Protein AF-A0A376ABM9-F1 (afdb_monomer_lite)

Organism: NCBI:txid1336235

Radius of gyration: 33.91 Å; chains: 1; bounding box: 90×86×76 Å

pLDDT: mean 82.5, std 19.83, range [27.36, 97.44]

Secondary structure (DSSP, 8-state):
---EEEETTEEEEEETTEEEEEEHHHHHTTTTTT-S-HHHHHHHHHHHHHHHHHHHHHHHHHHHHHHT----HHHHHHHHHHHHHHHHHHHHHHTT---HHHH-STT--HHHHHHHHHHHHHHHHHHHHHHHHHHHHHHHHH-TT--TTSPPPTT-TTHHHHHHHHHHHHHHHHHHHHHHHHHHHHHHHTT--HHHHHHHHHHHH---HHHHHHHHSPPTT-SS-S---HHHHHHHHHHHHHHHHHHHHHHHHHHHHHGGGS--------------------------------

Sequence (294 aa):
MIIAVVEDRTLSILAGTFAATIAAKDIEYYFHALTHFPERRTLSELEGLAERLNGFAACMVELWEQAKLPLPDAELEAFARRYVEVTRKYWAAEGRCMNWFITGPARFPVARNEKRMRVSDARCADISTHIETAKKAVKRKAFPHGADDEPIRASDPAAMQRIASRIEDLALSINRMKRANIIIRRMEKDQASEAGILARVVAETGMDEERASRGVTLGPWQHRRGFSTTNTRAELRRMQSRLASLTAMKTGGVNCWRLQSSNCIWICGERFSRRRTLAINSLVSMTAIDARLT

Foldseek 3Di:
DFQWDQDPQKIWGHQPPDTDIDHLVVLLLLCQQPDPCSSVVSSVLSVVLRCLLRVLVVLLVVLLVLLVHDRDSVLSRVLNVVLVVLSVQLSVLSSVAGDCVNVPVPPPPVVVNVVSVVSNVVSVVVNVVSSVVSSVVSNCVSCVQDDLPDDGDLPDPCSLVSLVVLLVVLVLVLVLQVVLVVLLVVVVVVVDDLVVSLVVSCVPSVDDSVVSNQQSPDDPPHPHGGDDSVVSVVVSVVSVVVSVVSVVCVVVVVVVVVCVVDDDDDDDDDDDDDDDDDDDDDDDDDDDDDDDDD

Structure (mmCIF, N/CA/C/O backbone):
data_AF-A0A376ABM9-F1
#
_entry.id   AF-A0A376ABM9-F1
#
loop_
_atom_site.group_PDB
_atom_site.id
_atom_site.type_symbol
_atom_site.label_atom_id
_atom_site.label_alt_id
_atom_site.label_comp_id
_atom_site.label_asym_id
_atom_site.label_entity_id
_atom_site.label_seq_id
_atom_site.pdbx_PDB_ins_code
_atom_site.Cartn_x
_atom_site.Cartn_y
_atom_site.Cartn_z
_atom_site.occupancy
_atom_site.B_iso_or_equiv
_atom_site.auth_seq_id
_atom_site.auth_comp_id
_atom_site.auth_asym_id
_atom_site.auth_atom_id
_atom_site.pdbx_PDB_model_num
ATOM 1 N N . MET A 1 1 ? 0.860 -16.126 -3.593 1.00 84.06 1 MET A N 1
ATOM 2 C CA . MET A 1 1 ? 0.759 -16.336 -5.054 1.00 84.06 1 MET A CA 1
ATOM 3 C C . MET A 1 1 ? 2.023 -15.801 -5.703 1.00 84.06 1 MET A C 1
ATOM 5 O O . MET A 1 1 ? 2.402 -14.681 -5.384 1.00 84.06 1 MET A O 1
ATOM 9 N N . ILE A 1 2 ? 2.681 -16.596 -6.546 1.00 89.94 2 ILE A N 1
ATOM 10 C CA . ILE A 1 2 ? 3.882 -16.187 -7.289 1.00 89.94 2 ILE A CA 1
ATOM 11 C C . ILE A 1 2 ? 3.471 -16.024 -8.751 1.00 89.94 2 ILE A C 1
ATOM 13 O O . ILE A 1 2 ? 2.883 -16.939 -9.318 1.00 89.94 2 ILE A O 1
ATOM 17 N N . ILE A 1 3 ? 3.744 -14.854 -9.324 1.00 90.94 3 ILE A N 1
ATOM 18 C CA . ILE A 1 3 ? 3.408 -14.505 -10.715 1.00 90.94 3 ILE A CA 1
ATOM 19 C C . ILE A 1 3 ? 4.629 -14.157 -11.561 1.00 90.94 3 ILE A C 1
ATOM 21 O O . ILE A 1 3 ? 4.531 -14.066 -12.781 1.00 90.94 3 ILE A O 1
ATOM 25 N N . ALA A 1 4 ? 5.770 -13.917 -10.922 1.00 93.12 4 ALA A N 1
ATOM 26 C CA . ALA A 1 4 ? 6.998 -13.522 -11.582 1.00 93.12 4 ALA A CA 1
ATOM 27 C C . ALA A 1 4 ? 8.174 -14.291 -10.979 1.00 93.12 4 ALA A C 1
ATOM 29 O O . ALA A 1 4 ? 8.342 -14.305 -9.757 1.00 93.12 4 ALA A O 1
ATOM 30 N N . VAL A 1 5 ? 8.977 -14.915 -11.836 1.00 94.19 5 VAL A N 1
ATOM 31 C CA . VAL A 1 5 ? 10.153 -15.700 -11.446 1.00 94.19 5 VAL A CA 1
ATOM 32 C C . VAL A 1 5 ? 11.329 -15.294 -12.325 1.00 94.19 5 VAL A C 1
ATOM 34 O O . VAL A 1 5 ? 11.170 -15.088 -13.529 1.00 94.19 5 VAL A O 1
ATOM 37 N N . VAL A 1 6 ? 12.500 -15.141 -11.708 1.00 93.25 6 VAL A N 1
ATOM 38 C CA . VAL A 1 6 ? 13.758 -14.878 -12.410 1.00 93.25 6 VAL A CA 1
ATOM 39 C C . VAL A 1 6 ? 14.551 -16.178 -12.468 1.00 93.25 6 VAL A C 1
ATOM 41 O O . VAL A 1 6 ? 14.975 -16.686 -11.435 1.00 93.25 6 VAL A O 1
ATOM 44 N N . GLU A 1 7 ? 14.760 -16.696 -13.674 1.00 91.38 7 GLU A N 1
ATOM 45 C CA . GLU A 1 7 ? 15.539 -17.905 -13.961 1.00 91.38 7 GLU A CA 1
ATOM 46 C C . GLU A 1 7 ? 16.509 -17.610 -15.105 1.00 91.38 7 GLU A C 1
ATOM 48 O O . GLU A 1 7 ? 16.160 -16.914 -16.059 1.00 91.38 7 GLU A O 1
ATOM 53 N N . ASP A 1 8 ? 17.751 -18.085 -15.005 1.00 86.88 8 ASP A N 1
ATOM 54 C CA . ASP A 1 8 ? 18.762 -17.975 -16.068 1.00 86.88 8 ASP A CA 1
ATOM 55 C C . ASP A 1 8 ? 18.911 -16.567 -16.679 1.00 86.88 8 ASP A C 1
ATOM 57 O O . ASP A 1 8 ? 19.074 -16.391 -17.887 1.00 86.88 8 ASP A O 1
ATOM 61 N N . ARG A 1 9 ? 18.882 -15.528 -15.828 1.00 89.06 9 ARG A N 1
ATOM 62 C CA . ARG A 1 9 ? 18.952 -14.103 -16.228 1.00 89.06 9 ARG A CA 1
ATOM 63 C C . ARG A 1 9 ? 17.773 -13.645 -17.100 1.00 89.06 9 ARG A C 1
ATOM 65 O O . ARG A 1 9 ? 17.877 -12.659 -17.833 1.00 89.06 9 ARG A O 1
ATOM 72 N N . THR A 1 10 ? 16.650 -14.342 -17.014 1.00 93.06 10 THR A N 1
ATOM 73 C CA . THR A 1 10 ? 15.395 -14.004 -17.677 1.00 93.06 10 THR A CA 1
ATOM 74 C C . THR A 1 10 ? 14.284 -13.904 -16.645 1.00 93.06 10 THR A C 1
ATOM 76 O O . THR A 1 10 ? 14.194 -14.702 -15.718 1.00 93.06 10 THR A O 1
ATOM 79 N N . LEU A 1 11 ? 13.454 -12.876 -16.773 1.00 94.38 11 LEU A N 1
ATOM 80 C CA . LEU A 1 11 ? 12.261 -12.701 -15.961 1.00 94.38 11 LEU A CA 1
ATOM 81 C C . LEU A 1 11 ? 11.067 -13.247 -16.736 1.00 94.38 11 LEU A C 1
ATOM 83 O O . LEU A 1 11 ? 10.730 -12.707 -17.791 1.00 94.38 11 LEU A O 1
ATOM 87 N N . SER A 1 12 ? 10.417 -14.262 -16.181 1.00 94.00 12 SER A N 1
ATOM 88 C CA . SER A 1 12 ? 9.176 -14.836 -16.693 1.00 94.00 12 SER A CA 1
ATOM 89 C C . SER A 1 12 ? 8.010 -14.363 -15.833 1.00 94.00 12 SER A C 1
ATOM 91 O O . SER A 1 12 ? 7.991 -14.576 -14.621 1.00 94.00 12 SER A O 1
ATOM 93 N N . ILE A 1 13 ? 7.045 -13.690 -16.459 1.00 94.31 13 ILE A N 1
ATOM 94 C CA . ILE A 1 13 ? 5.839 -13.157 -15.819 1.00 94.31 13 ILE A CA 1
ATOM 95 C C . ILE A 1 13 ? 4.637 -13.900 -16.389 1.00 94.31 13 ILE A C 1
ATOM 97 O O . ILE A 1 13 ? 4.455 -13.914 -17.607 1.00 94.31 13 ILE A O 1
ATOM 101 N N . LEU A 1 14 ? 3.805 -14.462 -15.515 1.00 92.88 14 LEU A N 1
ATOM 102 C CA . LEU A 1 14 ? 2.548 -15.118 -15.861 1.00 92.88 14 LEU A CA 1
ATOM 103 C C . LEU A 1 14 ? 1.439 -14.609 -14.933 1.00 92.88 14 LEU A C 1
ATOM 105 O O . LEU A 1 14 ? 1.429 -14.884 -13.734 1.00 92.88 14 LEU A O 1
ATOM 109 N N . ALA A 1 15 ? 0.508 -13.838 -15.495 1.00 89.62 15 ALA A N 1
ATOM 110 C CA . ALA A 1 15 ? -0.637 -13.272 -14.788 1.00 89.62 15 ALA A CA 1
ATOM 111 C C . ALA A 1 15 ? -1.896 -13.395 -15.659 1.00 89.62 15 ALA A C 1
ATOM 113 O O . ALA A 1 15 ? -2.108 -12.593 -16.570 1.00 89.62 15 ALA A O 1
ATOM 114 N N . GLY A 1 16 ? -2.727 -14.406 -15.389 1.00 85.56 16 GLY A N 1
ATOM 115 C CA . GLY A 1 16 ? -3.924 -14.678 -16.188 1.00 85.56 16 GLY A CA 1
ATOM 116 C C . GLY A 1 16 ? -3.563 -15.011 -17.637 1.00 85.56 16 GLY A C 1
ATOM 117 O O . GLY A 1 16 ? -2.855 -15.984 -17.889 1.00 85.56 16 GLY A O 1
ATOM 118 N N . THR A 1 17 ? -4.023 -14.191 -18.588 1.00 88.81 17 THR A N 1
ATOM 119 C CA . THR A 1 17 ? -3.703 -14.362 -20.018 1.00 88.81 17 THR A CA 1
ATOM 120 C C . THR A 1 17 ? -2.447 -13.608 -20.457 1.00 88.81 17 THR A C 1
ATOM 122 O O . THR A 1 17 ? -1.956 -13.802 -21.571 1.00 88.81 17 THR A O 1
ATOM 125 N N . PHE A 1 18 ? -1.888 -12.765 -19.586 1.00 91.25 18 PHE A N 1
ATOM 126 C CA . PHE A 1 18 ? -0.664 -12.033 -19.869 1.00 91.25 18 PHE A CA 1
ATOM 127 C C . PHE A 1 18 ? 0.563 -12.861 -19.501 1.00 91.25 18 PHE A C 1
ATOM 129 O O . PHE A 1 18 ? 0.813 -13.156 -18.330 1.00 91.25 18 PHE A O 1
ATOM 136 N N . ALA A 1 19 ? 1.353 -13.173 -20.524 1.00 91.69 19 ALA A N 1
ATOM 137 C CA . ALA A 1 19 ? 2.683 -13.736 -20.393 1.00 91.69 19 ALA A CA 1
ATOM 138 C C . ALA A 1 19 ? 3.706 -12.755 -20.972 1.00 91.69 19 ALA A C 1
ATOM 140 O O . ALA A 1 19 ? 3.524 -12.227 -22.072 1.00 91.69 19 ALA A O 1
ATOM 141 N N . ALA A 1 20 ? 4.782 -12.504 -20.234 1.00 92.25 20 ALA A N 1
ATOM 142 C CA . ALA A 1 20 ? 5.890 -11.692 -20.712 1.00 92.25 20 ALA A CA 1
ATOM 143 C C . ALA A 1 20 ? 7.216 -12.278 -20.242 1.00 92.25 20 ALA A C 1
ATOM 145 O O . ALA A 1 20 ? 7.376 -12.612 -19.070 1.00 92.25 20 ALA A O 1
ATOM 146 N N . THR A 1 21 ? 8.175 -12.328 -21.159 1.00 94.62 21 THR A N 1
ATOM 147 C CA . THR A 1 21 ? 9.556 -12.699 -20.864 1.00 94.62 21 THR A CA 1
ATOM 148 C C . THR A 1 21 ? 10.445 -11.496 -21.136 1.00 94.62 21 THR A C 1
ATOM 150 O O . THR A 1 21 ? 10.308 -10.837 -22.169 1.00 94.62 21 THR A O 1
ATOM 153 N N . ILE A 1 22 ? 11.322 -11.166 -20.192 1.00 94.31 22 ILE A N 1
ATOM 154 C CA . ILE A 1 22 ? 12.292 -10.075 -20.324 1.00 94.31 22 ILE A CA 1
ATOM 155 C C . ILE A 1 22 ? 13.673 -10.655 -20.048 1.00 94.31 22 ILE A C 1
ATOM 157 O O . ILE A 1 22 ? 13.948 -11.076 -18.924 1.00 94.31 22 ILE A O 1
ATOM 161 N N . ALA A 1 23 ? 14.543 -10.684 -21.057 1.00 94.88 23 ALA A N 1
ATOM 162 C CA . ALA A 1 23 ? 15.919 -11.114 -20.862 1.00 94.88 23 ALA A CA 1
ATOM 163 C C . ALA A 1 23 ? 16.766 -9.958 -20.316 1.00 94.88 23 ALA A C 1
ATOM 165 O O . ALA A 1 23 ? 16.606 -8.809 -20.730 1.00 94.88 23 ALA A O 1
ATOM 166 N N . ALA A 1 24 ? 17.722 -10.253 -19.430 1.00 93.25 24 ALA A N 1
ATOM 167 C CA . ALA A 1 24 ? 18.649 -9.243 -18.910 1.00 93.25 24 ALA A CA 1
ATOM 168 C C . ALA A 1 24 ? 19.415 -8.522 -20.035 1.00 93.25 24 ALA A C 1
ATOM 170 O O . ALA A 1 24 ? 19.607 -7.308 -19.972 1.00 93.25 24 ALA A O 1
ATOM 171 N N . LYS A 1 25 ? 19.764 -9.244 -21.110 1.00 92.69 25 LYS A N 1
ATOM 172 C CA . LYS A 1 25 ? 20.442 -8.684 -22.292 1.00 92.69 25 LYS A CA 1
ATOM 173 C C . LYS A 1 25 ? 19.648 -7.559 -22.966 1.00 92.69 25 LYS A C 1
ATOM 175 O O . LYS A 1 25 ? 20.250 -6.625 -23.486 1.00 92.69 25 LYS A O 1
ATOM 180 N N . ASP A 1 26 ? 18.316 -7.610 -22.917 1.00 92.44 26 ASP A N 1
ATOM 181 C CA . ASP A 1 26 ? 17.456 -6.612 -23.562 1.00 92.44 26 ASP A CA 1
ATOM 182 C C . ASP A 1 26 ? 17.465 -5.268 -22.824 1.00 92.44 26 ASP A C 1
ATOM 184 O O . ASP A 1 26 ? 17.131 -4.240 -23.407 1.00 92.44 26 ASP A O 1
ATOM 188 N N . ILE A 1 27 ? 17.823 -5.265 -21.537 1.00 94.75 27 ILE A N 1
ATOM 189 C CA . ILE A 1 27 ? 17.818 -4.070 -20.682 1.00 94.75 27 ILE A CA 1
ATOM 190 C C . ILE A 1 27 ? 19.224 -3.609 -20.285 1.00 94.75 27 ILE A C 1
ATOM 192 O O . ILE A 1 27 ? 19.391 -2.482 -19.823 1.00 94.75 27 ILE A O 1
ATOM 196 N N . GLU A 1 28 ? 20.242 -4.444 -20.489 1.00 94.62 28 GLU A N 1
ATOM 197 C CA . GLU A 1 28 ? 21.635 -4.174 -20.115 1.00 94.62 28 GLU A CA 1
ATOM 198 C C . GLU A 1 28 ? 22.165 -2.866 -20.683 1.00 94.62 28 GLU A C 1
ATOM 200 O O . GLU A 1 28 ? 22.818 -2.092 -19.974 1.00 94.62 28 GLU A O 1
ATOM 205 N N . TYR A 1 29 ? 21.790 -2.568 -21.925 1.00 94.00 29 TYR A N 1
ATOM 206 C CA . TYR A 1 29 ? 22.281 -1.392 -22.617 1.00 94.00 29 TYR A CA 1
ATOM 207 C C . TYR A 1 29 ? 21.899 -0.071 -21.935 1.00 94.00 29 TYR A C 1
ATOM 209 O O . TYR A 1 29 ? 22.610 0.925 -22.087 1.00 94.00 29 TYR A O 1
ATOM 217 N N . TYR A 1 30 ? 20.814 -0.052 -21.152 1.00 94.94 30 TYR A N 1
ATOM 218 C CA . TYR A 1 30 ? 20.419 1.126 -20.387 1.00 94.94 30 TYR A CA 1
ATOM 219 C C . TYR A 1 30 ? 21.414 1.448 -19.263 1.00 94.94 30 TYR A C 1
ATOM 221 O O . TYR A 1 30 ? 21.517 2.597 -18.854 1.00 94.94 30 TYR A O 1
ATOM 229 N N . PHE A 1 31 ? 22.189 0.483 -18.769 1.00 95.38 31 PHE A N 1
ATOM 230 C CA . PHE A 1 31 ? 23.020 0.682 -17.578 1.00 95.38 31 PHE A CA 1
ATOM 231 C C . PHE A 1 31 ? 24.506 0.913 -17.873 1.00 95.38 31 PHE A C 1
ATOM 233 O O . PHE A 1 31 ? 25.246 1.291 -16.962 1.00 95.38 31 PHE A O 1
ATOM 240 N N . HIS A 1 32 ? 24.953 0.768 -19.127 1.00 93.75 32 HIS A N 1
ATOM 241 C CA . HIS A 1 32 ? 26.366 0.931 -19.505 1.00 93.75 32 HIS A CA 1
ATOM 242 C C . HIS A 1 32 ? 26.958 2.297 -19.137 1.00 93.75 32 HIS A C 1
ATOM 244 O O . HIS A 1 32 ? 28.133 2.386 -18.799 1.00 93.75 32 HIS A O 1
ATOM 250 N N . ALA A 1 33 ? 26.161 3.367 -19.190 1.00 92.38 33 ALA A N 1
ATOM 251 C CA . ALA A 1 33 ? 26.629 4.716 -18.870 1.00 92.38 33 ALA A CA 1
ATOM 252 C C . ALA A 1 33 ? 26.544 5.064 -17.370 1.00 92.38 33 ALA A C 1
ATOM 254 O O . ALA A 1 33 ? 26.936 6.164 -16.974 1.00 92.38 33 ALA A O 1
ATOM 255 N N . LEU A 1 34 ? 26.015 4.160 -16.539 1.00 92.19 34 LEU A N 1
ATOM 256 C CA . LEU A 1 34 ? 25.701 4.407 -15.128 1.00 92.19 34 LEU A CA 1
ATOM 257 C C . LEU A 1 34 ? 26.575 3.611 -14.163 1.00 92.19 34 LEU A C 1
ATOM 259 O O . LEU A 1 34 ? 26.928 4.124 -13.098 1.00 92.19 34 LEU A O 1
ATOM 263 N N . THR A 1 35 ? 26.933 2.381 -14.535 1.00 93.75 35 THR A N 1
ATOM 264 C CA . THR A 1 35 ? 27.698 1.448 -13.702 1.00 93.75 35 THR A CA 1
ATOM 265 C C . THR A 1 35 ? 28.747 0.696 -14.518 1.00 93.75 35 THR A C 1
ATOM 267 O O . THR A 1 35 ? 28.564 0.448 -15.707 1.00 93.75 35 THR A O 1
ATOM 270 N N . HIS A 1 36 ? 29.828 0.275 -13.859 1.00 92.69 36 HIS A N 1
ATOM 271 C CA . HIS A 1 36 ? 30.819 -0.636 -14.441 1.00 92.69 36 HIS A CA 1
ATOM 272 C C . HIS A 1 36 ? 30.300 -2.071 -14.592 1.00 92.69 36 HIS A C 1
ATOM 274 O O . HIS A 1 36 ? 30.859 -2.841 -15.366 1.00 92.69 36 HIS A O 1
ATOM 280 N N . PHE A 1 37 ? 29.243 -2.437 -13.859 1.00 94.44 37 PHE A N 1
ATOM 281 C CA . PHE A 1 37 ? 28.683 -3.791 -13.843 1.00 94.44 37 PHE A CA 1
ATOM 282 C C . PHE A 1 37 ? 27.215 -3.776 -14.293 1.00 94.44 37 PHE A C 1
ATOM 284 O O . PHE A 1 37 ? 26.316 -3.970 -13.465 1.00 94.44 37 PHE A O 1
ATOM 291 N N . PRO A 1 38 ? 26.950 -3.523 -15.587 1.00 93.25 38 PRO A N 1
ATOM 292 C CA . PRO A 1 38 ? 25.592 -3.439 -16.119 1.00 93.25 38 PRO A CA 1
ATOM 293 C C . PRO A 1 38 ? 24.847 -4.772 -15.953 1.00 93.25 38 PRO A C 1
ATOM 295 O O . PRO A 1 38 ? 23.706 -4.774 -15.500 1.00 93.25 38 PRO A O 1
ATOM 298 N N . GLU A 1 39 ? 25.520 -5.909 -16.156 1.00 92.94 39 GLU A N 1
ATOM 299 C CA . GLU A 1 39 ? 24.956 -7.244 -15.914 1.00 92.94 39 GLU A CA 1
ATOM 300 C C . GLU A 1 39 ? 24.417 -7.413 -14.484 1.00 92.94 39 GLU A C 1
ATOM 302 O O . GLU A 1 39 ? 23.292 -7.855 -14.285 1.00 92.94 39 GLU A O 1
ATOM 307 N N . ARG A 1 40 ? 25.177 -7.013 -13.457 1.00 93.38 40 ARG A N 1
ATOM 308 C CA . ARG A 1 40 ? 24.723 -7.155 -12.061 1.00 93.38 40 ARG A CA 1
ATOM 309 C C . ARG A 1 40 ? 23.559 -6.221 -11.745 1.00 93.38 40 ARG A C 1
ATOM 311 O O . ARG A 1 40 ? 22.630 -6.605 -11.041 1.00 93.38 40 ARG A O 1
ATOM 318 N N . ARG A 1 41 ? 23.603 -4.998 -12.280 1.00 93.75 41 ARG A N 1
ATOM 319 C CA . ARG A 1 41 ? 22.534 -4.010 -12.111 1.00 93.75 41 ARG A CA 1
ATOM 320 C C . ARG A 1 41 ? 21.232 -4.489 -12.749 1.00 93.75 41 ARG A C 1
ATOM 322 O O . ARG A 1 41 ? 20.198 -4.392 -12.103 1.00 93.75 41 ARG A O 1
ATOM 329 N N . THR A 1 42 ? 21.281 -5.043 -13.961 1.00 94.88 42 THR A N 1
ATOM 330 C CA . THR A 1 42 ? 20.081 -5.581 -14.626 1.00 94.88 42 THR A CA 1
ATOM 331 C C . THR A 1 42 ? 19.423 -6.697 -13.835 1.00 94.88 42 THR A C 1
ATOM 333 O O . THR A 1 42 ? 18.207 -6.672 -13.682 1.00 94.88 42 THR A O 1
ATOM 336 N N . LEU A 1 43 ? 20.202 -7.638 -13.295 1.00 94.12 43 LEU A N 1
ATOM 337 C CA . LEU A 1 43 ? 19.660 -8.725 -12.477 1.00 94.12 43 LEU A CA 1
ATOM 338 C C . LEU A 1 43 ? 18.931 -8.188 -11.247 1.00 94.12 43 LEU A C 1
ATOM 340 O O . LEU A 1 43 ? 17.781 -8.551 -11.027 1.00 94.12 43 LEU A O 1
ATOM 344 N N . SER A 1 44 ? 19.537 -7.235 -10.535 1.00 94.12 44 SER A N 1
ATOM 345 C CA . SER A 1 44 ? 18.894 -6.579 -9.391 1.00 94.12 44 SER A CA 1
ATOM 346 C C . SER A 1 44 ? 17.595 -5.854 -9.777 1.00 94.12 44 SER A C 1
ATOM 348 O O . SER A 1 44 ? 16.621 -5.881 -9.027 1.00 94.12 44 SER A O 1
ATOM 350 N N . GLU A 1 45 ? 17.535 -5.238 -10.960 1.00 94.25 45 GLU A N 1
ATOM 351 C CA . GLU A 1 45 ? 16.311 -4.593 -11.453 1.00 94.25 45 GLU A CA 1
ATOM 352 C C . GLU A 1 45 ? 15.215 -5.603 -11.834 1.00 94.25 45 GLU A C 1
ATOM 354 O O . GLU A 1 45 ? 14.033 -5.346 -11.580 1.00 94.25 45 GLU A O 1
ATOM 359 N N . LEU A 1 46 ? 15.583 -6.755 -12.412 1.00 95.62 46 LEU A N 1
ATOM 360 C CA . LEU A 1 46 ? 14.648 -7.845 -12.715 1.00 95.62 46 LEU A CA 1
ATOM 361 C C . LEU A 1 46 ? 14.114 -8.504 -11.438 1.00 95.62 46 LEU A C 1
ATOM 363 O O . LEU A 1 46 ? 12.907 -8.721 -11.333 1.00 95.62 46 LEU A O 1
ATOM 367 N N . GLU A 1 47 ? 14.984 -8.765 -10.462 1.00 95.12 47 GLU A N 1
ATOM 368 C CA . GLU A 1 47 ? 14.613 -9.269 -9.135 1.00 95.12 47 GLU A CA 1
ATOM 369 C C . GLU A 1 47 ? 13.666 -8.293 -8.437 1.00 95.12 47 GLU A C 1
ATOM 371 O O . GLU A 1 47 ? 12.566 -8.674 -8.040 1.00 95.12 47 GLU A O 1
ATOM 376 N N . GLY A 1 48 ? 14.010 -7.002 -8.403 1.00 94.50 48 GLY A N 1
ATOM 377 C CA . GLY A 1 48 ? 13.144 -5.979 -7.824 1.00 94.50 48 GLY A CA 1
ATOM 378 C C . GLY A 1 48 ? 11.791 -5.865 -8.538 1.00 94.50 48 GLY A C 1
ATOM 379 O O . GLY A 1 48 ? 10.767 -5.624 -7.898 1.00 94.50 48 GLY A O 1
ATOM 380 N N . LEU A 1 49 ? 11.743 -6.040 -9.864 1.00 95.25 49 LEU A N 1
ATOM 381 C CA . LEU A 1 49 ? 10.483 -6.092 -10.614 1.00 95.25 49 LEU A CA 1
ATOM 382 C C . LEU A 1 49 ? 9.646 -7.318 -10.211 1.00 95.25 49 LEU A C 1
ATOM 384 O O . LEU A 1 49 ? 8.448 -7.165 -9.958 1.00 95.25 49 LEU A O 1
ATOM 388 N N . ALA A 1 50 ? 10.265 -8.495 -10.098 1.00 95.75 50 ALA A N 1
ATOM 389 C CA . ALA A 1 50 ? 9.602 -9.720 -9.658 1.00 95.75 50 ALA A CA 1
ATOM 390 C C . ALA A 1 50 ? 9.054 -9.595 -8.230 1.00 95.75 50 ALA A C 1
ATOM 392 O O . ALA A 1 50 ? 7.886 -9.898 -7.990 1.00 95.75 50 ALA A O 1
ATOM 393 N N . GLU A 1 51 ? 9.853 -9.075 -7.296 1.00 95.56 51 GLU A N 1
ATOM 394 C CA . GLU A 1 51 ? 9.448 -8.831 -5.909 1.00 95.56 51 GLU A CA 1
ATOM 395 C C . GLU A 1 51 ? 8.230 -7.910 -5.823 1.00 95.56 51 GLU A C 1
ATOM 397 O O . GLU A 1 51 ? 7.279 -8.196 -5.097 1.00 95.56 51 GLU A O 1
ATOM 402 N N . ARG A 1 52 ? 8.214 -6.815 -6.593 1.00 95.12 52 ARG A N 1
ATOM 403 C CA . ARG A 1 52 ? 7.100 -5.853 -6.581 1.00 95.12 52 ARG A CA 1
ATOM 404 C C . ARG A 1 52 ? 5.819 -6.444 -7.173 1.00 95.12 52 ARG A C 1
ATOM 406 O O . ARG A 1 52 ? 4.738 -6.190 -6.638 1.00 95.12 52 ARG A O 1
ATOM 413 N N . LEU A 1 53 ? 5.929 -7.255 -8.227 1.00 95.12 53 LEU A N 1
ATOM 414 C CA . LEU A 1 53 ? 4.803 -7.994 -8.809 1.00 95.12 53 LEU A CA 1
ATOM 415 C C . LEU A 1 53 ? 4.251 -9.037 -7.824 1.00 95.12 53 LEU A C 1
ATOM 417 O O . LEU A 1 53 ? 3.056 -9.033 -7.526 1.00 95.12 53 LEU A O 1
ATOM 421 N N . ASN A 1 54 ? 5.121 -9.873 -7.255 1.00 95.38 54 ASN A N 1
ATOM 422 C CA . ASN A 1 54 ? 4.741 -10.907 -6.292 1.00 95.38 54 ASN A CA 1
ATOM 423 C C . ASN A 1 54 ? 4.170 -10.305 -4.998 1.00 95.38 54 ASN A C 1
ATOM 425 O O . ASN A 1 54 ? 3.162 -10.787 -4.485 1.00 95.38 54 ASN A O 1
ATOM 429 N N . GLY A 1 55 ? 4.748 -9.209 -4.500 1.00 94.56 55 GLY A N 1
ATOM 430 C CA . GLY A 1 55 ? 4.250 -8.496 -3.324 1.00 94.56 55 GLY A CA 1
ATOM 431 C C . GLY A 1 55 ? 2.869 -7.873 -3.544 1.00 94.56 55 GLY A C 1
ATOM 432 O O . GLY A 1 55 ? 2.047 -7.839 -2.628 1.00 94.56 55 GLY A O 1
ATOM 433 N N . PHE A 1 56 ? 2.570 -7.409 -4.761 1.00 94.31 56 PHE A N 1
ATOM 434 C CA . PHE A 1 56 ? 1.220 -6.967 -5.106 1.00 94.31 56 PHE A CA 1
ATOM 435 C C . PHE A 1 56 ? 0.233 -8.138 -5.193 1.00 94.31 56 PHE A C 1
ATOM 437 O O . PHE A 1 56 ? -0.856 -8.041 -4.628 1.00 94.31 56 PHE A O 1
ATOM 444 N N . ALA A 1 57 ? 0.622 -9.249 -5.826 1.00 93.00 57 ALA A N 1
ATOM 445 C CA . ALA A 1 57 ? -0.203 -10.455 -5.904 1.00 93.00 57 ALA A CA 1
ATOM 446 C C . ALA A 1 57 ? -0.537 -11.010 -4.508 1.00 93.00 57 ALA A C 1
ATOM 448 O O . ALA A 1 57 ? -1.688 -11.342 -4.236 1.00 93.00 57 ALA A O 1
ATOM 449 N N . ALA A 1 58 ? 0.439 -11.050 -3.595 1.00 93.44 58 ALA A N 1
ATOM 450 C CA . ALA A 1 58 ? 0.225 -11.447 -2.204 1.00 93.44 58 ALA A CA 1
ATOM 451 C C . ALA A 1 58 ? -0.770 -10.519 -1.487 1.00 93.44 58 ALA A C 1
ATOM 453 O O . ALA A 1 58 ? -1.745 -10.991 -0.911 1.00 93.44 58 ALA A O 1
ATOM 454 N N . CYS A 1 59 ? -0.590 -9.199 -1.614 1.00 91.69 59 CYS A N 1
ATOM 455 C CA . CYS A 1 59 ? -1.505 -8.211 -1.038 1.00 91.69 59 CYS A CA 1
ATOM 456 C C . CYS A 1 59 ? -2.937 -8.344 -1.589 1.00 91.69 59 CYS A C 1
ATOM 458 O O . CYS A 1 59 ? -3.904 -8.179 -0.847 1.00 91.69 59 CYS A O 1
ATOM 460 N N . MET A 1 60 ? -3.091 -8.655 -2.879 1.00 91.31 60 MET A N 1
ATOM 461 C CA . MET A 1 60 ? -4.398 -8.938 -3.472 1.00 91.31 60 MET A CA 1
ATOM 462 C C . MET A 1 60 ? -5.057 -10.174 -2.862 1.00 91.31 60 MET A C 1
ATOM 464 O O . MET A 1 60 ? -6.240 -10.112 -2.537 1.00 91.31 60 MET A O 1
ATOM 468 N N . VAL A 1 61 ? -4.306 -11.267 -2.695 1.00 90.88 61 VAL A N 1
ATOM 469 C CA . VAL A 1 61 ? -4.824 -12.506 -2.097 1.00 90.88 61 VAL A CA 1
ATOM 470 C C . VAL A 1 61 ? -5.327 -12.253 -0.680 1.00 90.88 61 VAL A C 1
ATOM 472 O O . VAL A 1 61 ? -6.487 -12.538 -0.401 1.00 90.88 61 VAL A O 1
ATOM 475 N N . GLU A 1 62 ? -4.520 -11.611 0.167 1.00 90.56 62 GLU A N 1
ATOM 476 C CA . GLU A 1 62 ? -4.908 -11.282 1.545 1.00 90.56 62 GLU A CA 1
ATOM 477 C C . GLU A 1 62 ? -6.192 -10.439 1.604 1.00 90.56 62 GLU A C 1
ATOM 479 O O . GLU A 1 62 ? -7.100 -10.718 2.387 1.00 90.56 62 GLU A O 1
ATOM 484 N N . LEU A 1 63 ? -6.301 -9.412 0.752 1.00 88.38 63 LEU A N 1
ATOM 485 C CA . LEU A 1 63 ? -7.479 -8.542 0.715 1.00 88.38 63 LEU A CA 1
ATOM 486 C C . LEU A 1 63 ? -8.742 -9.281 0.247 1.00 88.38 63 LEU A C 1
ATOM 488 O O . LEU A 1 63 ? -9.833 -8.991 0.739 1.00 88.38 63 LEU A O 1
ATOM 492 N N . TRP A 1 64 ? -8.622 -10.215 -0.700 1.00 87.56 64 TRP A N 1
ATOM 493 C CA . TRP A 1 64 ? -9.767 -10.954 -1.243 1.00 87.56 64 TRP A CA 1
ATOM 494 C C . TRP A 1 64 ? -10.203 -12.109 -0.351 1.00 87.56 64 TRP A C 1
ATOM 496 O O . TRP A 1 64 ? -11.402 -12.366 -0.250 1.00 87.56 64 TRP A O 1
ATOM 506 N N . GLU A 1 65 ? -9.265 -12.741 0.353 1.00 88.31 65 GLU A N 1
ATOM 507 C CA . GLU A 1 65 ? -9.568 -13.693 1.422 1.00 88.31 65 GLU A CA 1
ATOM 508 C C . GLU A 1 65 ? -10.353 -13.011 2.547 1.00 88.31 65 GLU A C 1
ATOM 510 O O . GLU A 1 65 ? -11.394 -13.519 2.969 1.00 88.31 65 GLU A O 1
ATOM 515 N N . GLN A 1 66 ? -9.932 -11.810 2.965 1.00 85.81 66 GLN A N 1
ATOM 516 C CA . GLN A 1 66 ? -10.678 -11.000 3.936 1.00 85.81 66 GLN A CA 1
ATOM 517 C C . GLN A 1 66 ? -12.077 -10.628 3.424 1.00 85.81 66 GLN A C 1
ATOM 519 O O . GLN A 1 66 ? -13.050 -10.690 4.176 1.00 85.81 66 GLN A O 1
ATOM 524 N N . ALA A 1 67 ? -12.197 -10.272 2.143 1.00 83.38 67 ALA A N 1
ATOM 525 C CA . ALA A 1 67 ? -13.480 -9.949 1.521 1.00 83.38 67 ALA A CA 1
ATOM 526 C C . ALA A 1 67 ? -14.349 -11.185 1.207 1.00 83.38 67 ALA A C 1
ATOM 528 O O . ALA A 1 67 ? -15.520 -11.023 0.865 1.00 83.38 67 ALA A O 1
ATOM 529 N N . LYS A 1 68 ? -13.807 -12.409 1.324 1.00 83.81 68 LYS A N 1
ATOM 530 C CA . LYS A 1 68 ? -14.442 -13.681 0.923 1.00 83.81 68 LYS A CA 1
ATOM 531 C C . LYS A 1 68 ? -14.934 -13.680 -0.532 1.00 83.81 68 LYS A C 1
ATOM 533 O O . LYS A 1 68 ? -15.975 -14.258 -0.844 1.00 83.81 68 LYS A O 1
ATOM 538 N N . LEU A 1 69 ? -14.197 -13.012 -1.418 1.00 80.69 69 LEU A N 1
ATOM 539 C CA . LEU A 1 69 ? -14.511 -12.900 -2.844 1.00 80.69 69 LEU A CA 1
ATOM 540 C C . LEU A 1 69 ? -13.562 -13.776 -3.677 1.00 80.69 69 LEU A C 1
ATOM 542 O O . LEU A 1 69 ? -12.399 -13.931 -3.300 1.00 80.69 69 LEU A O 1
ATOM 546 N N . PRO A 1 70 ? -14.006 -14.313 -4.829 1.00 83.44 70 PRO A N 1
ATOM 547 C CA . PRO A 1 70 ? -13.106 -14.998 -5.751 1.00 83.44 70 PRO A CA 1
ATOM 548 C C . PRO A 1 70 ? -12.066 -14.022 -6.316 1.00 83.44 70 PRO A C 1
ATOM 550 O O . PRO A 1 70 ? -12.368 -12.850 -6.567 1.00 83.44 70 PRO A O 1
ATOM 553 N N . LEU A 1 71 ? -10.840 -14.510 -6.515 1.00 80.81 71 LEU A N 1
ATOM 554 C CA . LEU A 1 71 ? -9.722 -13.708 -7.010 1.00 80.81 71 LEU A CA 1
ATOM 555 C C . LEU A 1 71 ? -9.987 -13.212 -8.446 1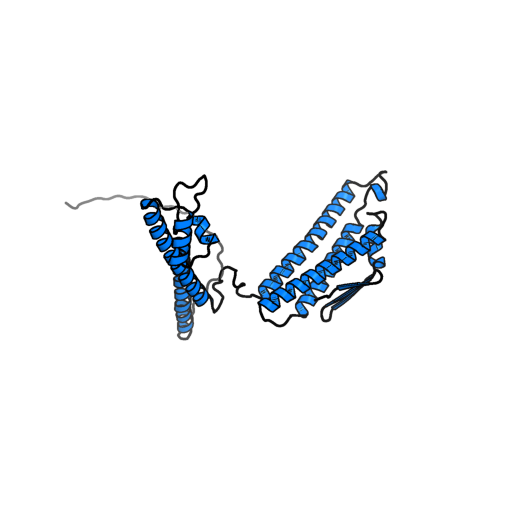.00 80.81 71 LEU A C 1
ATOM 557 O O . LEU A 1 71 ? -10.360 -14.008 -9.307 1.00 80.81 71 LEU A O 1
ATOM 561 N N . PRO A 1 72 ? -9.803 -11.909 -8.730 1.00 82.00 72 PRO A N 1
ATOM 562 C CA . PRO A 1 72 ? -10.029 -11.356 -10.052 1.00 82.00 72 PRO A CA 1
ATOM 563 C C . PRO A 1 72 ? -8.728 -11.382 -10.861 1.00 82.00 72 PRO A C 1
ATOM 565 O O . PRO A 1 72 ? -7.945 -10.429 -10.833 1.00 82.00 72 PRO A O 1
ATOM 568 N N . ASP A 1 73 ? -8.525 -12.448 -11.635 1.00 85.75 73 ASP A N 1
ATOM 569 C CA . ASP A 1 73 ? -7.333 -12.618 -12.482 1.00 85.75 73 ASP A CA 1
ATOM 570 C C . ASP A 1 73 ? -7.145 -11.464 -13.483 1.00 85.75 73 ASP A C 1
ATOM 572 O O . ASP A 1 73 ? -6.022 -11.037 -13.748 1.00 85.75 73 ASP A O 1
ATOM 576 N N . ALA A 1 74 ? -8.245 -10.883 -13.973 1.00 88.31 74 ALA A N 1
ATOM 577 C CA . ALA A 1 74 ? -8.221 -9.750 -14.900 1.00 88.31 74 ALA A CA 1
ATOM 578 C C . ALA A 1 74 ? -7.581 -8.479 -14.302 1.00 88.31 74 ALA A C 1
ATOM 580 O O . ALA A 1 74 ? -6.953 -7.700 -15.020 1.00 88.31 74 ALA A O 1
ATOM 581 N N . GLU A 1 75 ? -7.718 -8.251 -12.992 1.00 88.56 75 GLU A N 1
ATOM 582 C CA . GLU A 1 75 ? -7.104 -7.094 -12.322 1.00 88.56 75 GLU A CA 1
ATOM 583 C C . GLU A 1 75 ? -5.603 -7.289 -12.151 1.00 88.56 75 GLU A C 1
ATOM 585 O O . GLU A 1 75 ? -4.822 -6.356 -12.354 1.00 88.56 75 GLU A O 1
ATOM 590 N N . LEU A 1 76 ? -5.208 -8.515 -11.804 1.00 90.88 76 LEU A N 1
ATOM 591 C CA . LEU A 1 76 ? -3.809 -8.890 -11.682 1.00 90.88 76 LEU A CA 1
ATOM 592 C C . LEU A 1 76 ? -3.100 -8.763 -13.030 1.00 90.88 76 LEU A C 1
ATOM 594 O O . LEU A 1 76 ? -2.006 -8.206 -13.108 1.00 90.88 76 LEU A O 1
ATOM 598 N N . GLU A 1 77 ? -3.767 -9.204 -14.095 1.00 92.44 77 GLU A N 1
ATOM 599 C CA . GLU A 1 77 ? -3.305 -9.048 -15.465 1.00 92.44 77 GLU A CA 1
ATOM 600 C C . GLU A 1 77 ? -3.136 -7.568 -15.852 1.00 92.44 77 GLU A C 1
ATOM 602 O O . GLU A 1 77 ? -2.072 -7.158 -16.331 1.00 92.44 77 GLU A O 1
ATOM 607 N N . ALA A 1 78 ? -4.171 -6.747 -15.637 1.00 92.38 78 ALA A N 1
ATOM 608 C CA . ALA A 1 78 ? -4.138 -5.327 -15.980 1.00 92.38 78 ALA A CA 1
ATOM 609 C C . ALA A 1 78 ? -3.026 -4.584 -15.224 1.00 92.38 78 ALA A C 1
ATOM 611 O O . ALA A 1 78 ? -2.337 -3.735 -15.802 1.00 92.38 78 ALA A O 1
ATOM 612 N N . PHE A 1 79 ? -2.820 -4.931 -13.949 1.00 94.19 79 PHE A N 1
ATOM 613 C CA . PHE A 1 79 ? -1.719 -4.414 -13.148 1.00 94.19 79 PHE A CA 1
ATOM 614 C C . PHE A 1 79 ? -0.364 -4.849 -13.704 1.00 94.19 79 PHE A C 1
ATOM 616 O O . PHE A 1 79 ? 0.466 -3.987 -13.978 1.00 94.19 79 PHE A O 1
ATOM 623 N N . ALA A 1 80 ? -0.142 -6.150 -13.921 1.00 94.62 80 ALA A N 1
ATOM 624 C CA . ALA A 1 80 ? 1.139 -6.672 -14.397 1.00 94.62 80 ALA A CA 1
ATOM 625 C C . ALA A 1 80 ? 1.548 -6.029 -15.730 1.00 94.62 80 ALA A C 1
ATOM 627 O O . ALA A 1 80 ? 2.670 -5.534 -15.867 1.00 94.62 80 ALA A O 1
ATOM 628 N N . ARG A 1 81 ? 0.609 -5.937 -16.680 1.00 95.06 81 ARG A N 1
ATOM 629 C CA . ARG A 1 81 ? 0.831 -5.300 -17.983 1.00 95.06 81 ARG A CA 1
ATOM 630 C C . ARG A 1 81 ? 1.236 -3.835 -17.832 1.00 95.06 81 ARG A C 1
ATOM 632 O O . ARG A 1 81 ? 2.267 -3.411 -18.358 1.00 95.06 81 ARG A O 1
ATOM 639 N N . ARG A 1 82 ? 0.456 -3.057 -17.074 1.00 95.19 82 ARG A N 1
ATOM 640 C CA . ARG A 1 82 ? 0.735 -1.631 -16.869 1.00 95.19 82 ARG A CA 1
ATOM 641 C C . ARG A 1 82 ? 2.028 -1.408 -16.090 1.00 95.19 82 ARG A C 1
ATOM 643 O O . ARG A 1 82 ? 2.747 -0.451 -16.370 1.00 95.19 82 ARG A O 1
ATOM 650 N N . TYR A 1 83 ? 2.333 -2.275 -15.134 1.00 95.62 83 TYR A N 1
ATOM 651 C CA . TYR A 1 83 ? 3.525 -2.155 -14.316 1.00 95.62 83 TYR A CA 1
ATOM 652 C C . TYR A 1 83 ? 4.794 -2.354 -15.142 1.00 95.62 83 TYR A C 1
ATOM 654 O O . TYR A 1 83 ? 5.679 -1.501 -15.108 1.00 95.62 83 TYR A O 1
ATOM 662 N N . VAL A 1 84 ? 4.825 -3.390 -15.987 1.00 95.56 84 VAL A N 1
ATOM 663 C CA . VAL A 1 84 ? 5.921 -3.619 -16.940 1.00 95.56 84 VAL A CA 1
ATOM 664 C C . VAL A 1 84 ? 6.115 -2.410 -17.863 1.00 95.56 84 VAL A C 1
ATOM 666 O O . VAL A 1 84 ? 7.247 -1.984 -18.088 1.00 95.56 84 VAL A O 1
ATOM 669 N N . GLU A 1 85 ? 5.038 -1.800 -18.366 1.00 95.50 85 GLU A N 1
ATOM 670 C CA . GLU A 1 85 ? 5.133 -0.585 -19.190 1.00 95.50 85 GLU A CA 1
ATOM 671 C C . GLU A 1 85 ? 5.744 0.607 -18.440 1.00 95.50 85 GLU A C 1
ATOM 673 O O . GLU A 1 85 ? 6.566 1.340 -18.998 1.00 95.50 85 GLU A O 1
ATOM 678 N N . VAL A 1 86 ? 5.331 0.836 -17.189 1.00 96.56 86 VAL A N 1
ATOM 679 C CA . VAL A 1 86 ? 5.849 1.934 -16.358 1.00 96.56 86 VAL A CA 1
ATOM 680 C C . VAL A 1 86 ? 7.329 1.705 -16.045 1.00 96.56 86 VAL A C 1
ATOM 682 O O . VAL A 1 86 ? 8.133 2.625 -16.204 1.00 96.56 86 VAL A O 1
ATOM 685 N N . THR A 1 87 ? 7.718 0.475 -15.709 1.00 96.25 87 THR A N 1
ATOM 686 C CA . THR A 1 87 ? 9.116 0.117 -15.446 1.00 96.25 87 THR A CA 1
ATOM 687 C C . THR A 1 87 ? 9.990 0.232 -16.700 1.00 96.25 87 THR A C 1
ATOM 689 O O . THR A 1 87 ? 11.078 0.798 -16.632 1.00 96.25 87 THR A O 1
ATOM 692 N N . ARG A 1 88 ? 9.503 -0.168 -17.883 1.00 95.88 88 ARG A N 1
ATOM 693 C CA . ARG A 1 88 ? 10.234 0.043 -19.149 1.00 95.88 88 ARG A CA 1
ATOM 694 C C . ARG A 1 88 ? 10.484 1.525 -19.444 1.00 95.88 88 ARG A C 1
ATOM 696 O O . ARG A 1 88 ? 11.557 1.891 -19.920 1.00 95.88 88 ARG A O 1
ATOM 703 N N . LYS A 1 89 ? 9.517 2.401 -19.142 1.00 96.38 89 LYS A N 1
ATOM 704 C CA . LYS A 1 89 ? 9.689 3.861 -19.286 1.00 96.38 89 LYS A CA 1
ATOM 705 C C . LYS A 1 89 ? 10.739 4.413 -18.328 1.00 96.38 89 LYS A C 1
ATOM 707 O O . LYS A 1 89 ? 11.452 5.343 -18.706 1.00 96.38 89 LYS A O 1
ATOM 712 N N . TYR A 1 90 ? 10.821 3.854 -17.124 1.00 96.88 90 TYR A N 1
ATOM 713 C CA . TYR A 1 90 ? 11.867 4.175 -16.163 1.00 96.88 90 TYR A CA 1
ATOM 714 C C . TYR A 1 90 ? 13.246 3.755 -16.680 1.00 96.88 90 TYR A C 1
ATOM 716 O O . TYR A 1 90 ? 14.092 4.631 -16.822 1.00 96.88 90 TYR A O 1
ATOM 724 N N . TRP A 1 91 ? 13.445 2.502 -17.105 1.00 96.00 91 TRP A N 1
ATOM 725 C CA . TRP A 1 91 ? 14.729 2.055 -17.671 1.00 96.00 91 TRP A CA 1
ATOM 726 C C . TRP A 1 91 ? 15.169 2.905 -18.868 1.00 96.00 91 TRP A C 1
ATOM 728 O O . TRP A 1 91 ? 16.314 3.345 -18.948 1.00 96.00 91 TRP A O 1
ATOM 738 N N . ALA A 1 92 ? 14.234 3.242 -19.760 1.00 96.12 92 ALA A N 1
ATOM 739 C CA . ALA A 1 92 ? 14.517 4.124 -20.886 1.00 96.12 92 ALA A CA 1
ATOM 740 C C . ALA A 1 92 ? 14.904 5.554 -20.465 1.00 96.12 92 ALA A C 1
ATOM 742 O O . ALA A 1 92 ? 15.624 6.236 -21.197 1.00 96.12 92 ALA A O 1
ATOM 743 N N . ALA A 1 93 ? 14.400 6.060 -19.336 1.00 96.25 93 ALA A N 1
ATOM 744 C CA . ALA A 1 93 ? 14.795 7.355 -18.782 1.00 96.25 93 ALA A CA 1
ATOM 745 C C . ALA A 1 93 ? 16.158 7.277 -18.083 1.00 96.25 93 ALA A C 1
ATOM 747 O O . ALA A 1 93 ? 17.016 8.124 -18.345 1.00 96.25 93 ALA A O 1
ATOM 748 N N . GLU A 1 94 ? 16.363 6.240 -17.274 1.00 94.31 94 GLU A N 1
ATOM 749 C CA . GLU A 1 94 ? 17.593 5.988 -16.531 1.00 94.31 94 GLU A CA 1
ATOM 750 C C . GLU A 1 94 ? 18.768 5.826 -17.498 1.00 94.31 94 GLU A C 1
ATOM 752 O O . GLU A 1 94 ? 19.758 6.537 -17.367 1.00 94.31 94 GLU A O 1
ATOM 757 N N . GLY A 1 95 ? 18.617 5.053 -18.579 1.00 94.50 95 GLY A N 1
ATOM 758 C CA . GLY A 1 95 ? 19.705 4.837 -19.535 1.00 94.50 95 GLY A CA 1
ATOM 759 C C . GLY A 1 95 ? 20.103 6.026 -20.407 1.00 94.50 95 GLY A C 1
ATOM 760 O O . GLY A 1 95 ? 21.049 5.940 -21.186 1.00 94.50 95 GLY A O 1
ATOM 761 N N . ARG A 1 96 ? 19.422 7.171 -20.280 1.00 94.19 96 ARG A N 1
ATOM 762 C CA . ARG A 1 96 ? 19.902 8.445 -20.850 1.00 94.19 96 ARG A CA 1
ATOM 763 C C . ARG A 1 96 ? 20.819 9.199 -19.889 1.00 94.19 96 ARG A C 1
ATOM 765 O O . ARG A 1 96 ? 21.508 10.133 -20.322 1.00 94.19 96 ARG A O 1
ATOM 772 N N . CYS A 1 97 ? 20.767 8.863 -18.605 1.00 94.94 97 CYS A N 1
ATOM 773 C CA . CYS A 1 97 ? 21.599 9.446 -17.571 1.00 94.94 97 CYS A CA 1
ATOM 774 C C . CYS A 1 97 ? 23.000 8.840 -17.651 1.00 94.94 97 CYS A C 1
ATOM 776 O O . CYS A 1 97 ? 23.184 7.665 -17.952 1.00 94.94 97 CYS A O 1
ATOM 778 N N . MET A 1 98 ? 23.994 9.684 -17.421 1.00 94.06 98 MET A N 1
ATOM 779 C CA . MET A 1 98 ? 25.402 9.323 -17.469 1.00 94.06 98 MET A CA 1
ATOM 780 C C . MET A 1 98 ? 26.014 9.588 -16.101 1.00 94.06 98 MET A C 1
ATOM 782 O O . MET A 1 98 ? 25.698 10.590 -15.455 1.00 94.06 98 MET A O 1
ATOM 786 N N . ASN A 1 99 ? 26.901 8.706 -15.670 1.00 93.75 99 ASN A N 1
ATOM 787 C CA . ASN A 1 99 ? 27.706 8.891 -14.478 1.00 93.75 99 ASN A CA 1
ATOM 788 C C . ASN A 1 99 ? 29.104 9.360 -14.893 1.00 93.75 99 ASN A C 1
ATOM 790 O O . ASN A 1 99 ? 29.786 8.678 -15.656 1.00 93.75 99 ASN A O 1
ATOM 794 N N . TRP A 1 100 ? 29.539 10.511 -14.374 1.00 93.50 100 TRP A N 1
ATOM 795 C CA . TRP A 1 100 ? 30.849 11.094 -14.681 1.00 93.50 100 TRP A CA 1
ATOM 796 C C . TRP A 1 100 ? 32.015 10.163 -14.317 1.00 93.50 100 TRP A C 1
ATOM 798 O O . TRP A 1 100 ? 33.055 10.212 -14.966 1.00 93.50 100 TRP A O 1
ATOM 808 N N . PHE A 1 101 ? 31.840 9.293 -13.318 1.00 92.81 101 PHE A N 1
ATOM 809 C CA . PHE A 1 101 ? 32.841 8.297 -12.941 1.00 92.81 101 PHE A CA 1
ATOM 810 C C . PHE A 1 101 ? 33.008 7.212 -14.017 1.00 92.81 101 PHE A C 1
ATOM 812 O O . PHE A 1 101 ? 34.103 6.700 -14.215 1.00 92.81 101 PHE A O 1
ATOM 819 N N . ILE A 1 102 ? 31.936 6.905 -14.754 1.00 93.94 102 ILE A N 1
ATOM 820 C CA . ILE A 1 102 ? 31.921 5.887 -15.812 1.00 93.94 102 ILE A CA 1
ATOM 821 C C . ILE A 1 102 ? 32.331 6.484 -17.158 1.00 93.94 102 ILE A C 1
ATOM 823 O O . ILE A 1 102 ? 33.161 5.923 -17.866 1.00 93.94 102 ILE A O 1
ATOM 827 N N . THR A 1 103 ? 31.759 7.634 -17.521 1.00 92.25 103 THR A N 1
ATOM 828 C CA . THR A 1 103 ? 32.002 8.284 -18.819 1.00 92.25 103 THR A CA 1
ATOM 829 C C . THR A 1 103 ? 33.239 9.185 -18.828 1.00 92.25 103 THR A C 1
ATOM 831 O O . THR A 1 103 ? 33.614 9.698 -19.879 1.00 92.25 103 THR A O 1
ATOM 834 N N . GLY A 1 104 ? 33.853 9.407 -17.664 1.00 93.06 104 GLY A N 1
ATOM 835 C CA . GLY A 1 104 ? 34.981 10.310 -17.461 1.00 93.06 104 GLY A CA 1
ATOM 836 C C . GLY A 1 104 ? 34.567 11.762 -17.153 1.00 93.06 104 GLY A C 1
ATOM 837 O O . GLY A 1 104 ? 33.500 12.220 -17.578 1.00 93.06 104 GLY A O 1
ATOM 838 N N . PRO A 1 105 ? 35.416 12.521 -16.429 1.00 92.25 105 PRO A N 1
ATOM 839 C CA . PRO A 1 105 ? 35.117 13.897 -16.018 1.00 92.25 105 PRO A CA 1
ATOM 840 C C . PRO A 1 105 ? 35.310 14.932 -17.139 1.00 92.25 105 PRO A C 1
ATOM 842 O O . PRO A 1 105 ? 34.775 16.041 -17.070 1.00 92.25 105 PRO A O 1
ATOM 845 N N . ALA A 1 106 ? 36.085 14.605 -18.176 1.00 93.12 106 ALA A N 1
ATOM 846 C CA . ALA A 1 106 ? 36.445 15.555 -19.221 1.00 93.12 106 ALA A CA 1
ATOM 847 C C . ALA A 1 106 ? 35.213 15.977 -20.043 1.00 93.12 106 ALA A C 1
ATOM 849 O O . ALA A 1 106 ? 34.610 15.167 -20.741 1.00 93.12 106 ALA A O 1
ATOM 850 N N . ARG A 1 107 ? 34.862 17.273 -19.987 1.00 90.12 107 ARG A N 1
ATOM 851 C CA . ARG A 1 107 ? 33.728 17.882 -20.718 1.00 90.12 107 ARG A CA 1
ATOM 852 C C . ARG A 1 107 ? 32.369 17.218 -20.431 1.00 90.12 107 ARG A C 1
ATOM 854 O O . ARG A 1 107 ? 31.501 17.174 -21.305 1.00 90.12 107 ARG A O 1
ATOM 861 N N . PHE A 1 108 ? 32.161 16.736 -19.206 1.00 94.69 108 PHE A N 1
ATOM 862 C CA . PHE A 1 108 ? 30.893 16.128 -18.809 1.00 94.69 108 PHE A CA 1
ATOM 863 C C . PHE A 1 108 ? 29.721 17.132 -18.911 1.00 94.69 108 PHE A C 1
ATOM 865 O O . PHE A 1 108 ? 29.797 18.231 -18.353 1.00 94.69 108 PHE A O 1
ATOM 872 N N . PRO A 1 109 ? 28.609 16.799 -19.596 1.00 93.50 109 PRO A N 1
ATOM 873 C CA . PRO A 1 109 ? 27.520 17.741 -19.849 1.00 93.50 109 PRO A CA 1
ATOM 874 C C . PRO A 1 109 ? 26.563 17.851 -18.647 1.00 93.50 109 PRO A C 1
ATOM 876 O O . PRO A 1 109 ? 25.404 17.436 -18.734 1.00 93.50 109 PRO A O 1
ATOM 879 N N . VAL A 1 110 ? 27.033 18.445 -17.542 1.00 94.75 110 VAL A N 1
ATOM 880 C CA . VAL A 1 110 ? 26.328 18.546 -16.243 1.00 94.75 110 VAL A CA 1
ATOM 881 C C . VAL A 1 110 ? 24.876 19.007 -16.405 1.00 94.75 110 VAL A C 1
ATOM 883 O O . VAL A 1 110 ? 23.953 18.250 -16.115 1.00 94.75 110 VAL A O 1
ATOM 886 N N . ALA A 1 111 ? 24.651 20.193 -16.982 1.00 95.94 111 ALA A N 1
ATOM 887 C CA . ALA A 1 111 ? 23.312 20.780 -17.106 1.00 95.94 111 ALA A CA 1
ATOM 888 C C . ALA A 1 111 ? 22.339 19.935 -17.953 1.00 95.94 111 ALA A C 1
ATOM 890 O O . ALA A 1 111 ? 21.123 19.979 -17.761 1.00 95.94 111 ALA A O 1
ATOM 891 N N . ARG A 1 112 ? 22.849 19.163 -18.922 1.00 95.25 112 ARG A N 1
ATOM 892 C CA . ARG A 1 112 ? 22.024 18.237 -19.713 1.00 95.25 112 ARG A CA 1
ATOM 893 C C . ARG A 1 112 ? 21.722 16.975 -18.914 1.00 95.25 112 ARG A C 1
ATOM 895 O O . ARG A 1 112 ? 20.595 16.489 -18.979 1.00 95.25 112 ARG A O 1
ATOM 902 N N . ASN A 1 113 ? 22.709 16.453 -18.190 1.00 96.44 113 ASN A N 1
ATOM 903 C CA . ASN A 1 113 ? 22.556 15.246 -17.392 1.00 96.44 113 ASN A CA 1
ATOM 904 C C . ASN A 1 113 ? 21.594 15.459 -16.221 1.00 96.44 113 ASN A C 1
ATOM 906 O O . ASN A 1 113 ? 20.696 14.651 -16.036 1.00 96.44 113 ASN A O 1
ATOM 910 N N . GLU A 1 114 ? 21.680 16.593 -15.524 1.00 96.56 114 GLU A N 1
ATOM 911 C CA . GLU A 1 114 ? 20.742 16.961 -14.454 1.00 96.56 114 GLU A CA 1
ATOM 912 C C . GLU A 1 114 ? 19.285 16.954 -14.929 1.00 96.56 114 GLU A C 1
ATOM 914 O O . GLU A 1 114 ? 18.403 16.429 -14.254 1.00 96.56 114 GLU A O 1
ATOM 919 N N . LYS A 1 115 ? 19.011 17.494 -16.126 1.00 96.81 115 LYS A N 1
ATOM 920 C CA . LYS A 1 115 ? 17.660 17.460 -16.707 1.00 96.81 115 LYS A CA 1
ATOM 921 C C . LYS A 1 115 ? 17.182 16.031 -16.954 1.00 96.81 115 LYS A C 1
ATOM 923 O O . LYS A 1 115 ? 16.007 15.746 -16.750 1.00 96.81 115 LYS A O 1
ATOM 928 N N . ARG A 1 116 ? 18.073 15.139 -17.393 1.00 96.81 116 ARG A N 1
ATOM 929 C CA . ARG A 1 116 ? 17.753 13.721 -17.619 1.00 96.81 116 ARG A CA 1
ATOM 930 C C . ARG A 1 116 ? 17.530 12.981 -16.301 1.00 96.81 116 ARG A C 1
ATOM 932 O O . ARG A 1 116 ? 16.556 12.244 -16.210 1.00 96.81 116 ARG A O 1
ATOM 939 N N . MET A 1 117 ? 18.345 13.257 -15.282 1.00 96.12 117 MET A N 1
ATOM 940 C CA . MET A 1 117 ? 18.177 12.703 -13.935 1.00 96.12 117 MET A CA 1
ATOM 941 C C . MET A 1 117 ? 16.815 13.076 -13.355 1.00 96.12 117 MET A C 1
ATOM 943 O O . MET A 1 117 ? 16.075 12.186 -12.966 1.00 96.12 117 MET A O 1
ATOM 947 N N . ARG A 1 118 ? 16.396 14.347 -13.451 1.00 97.44 118 ARG A N 1
ATOM 948 C CA . ARG A 1 118 ? 15.049 14.770 -13.013 1.00 97.44 118 ARG A CA 1
ATOM 949 C C . ARG A 1 118 ? 13.922 13.993 -13.699 1.00 97.44 118 ARG A C 1
ATOM 951 O O . ARG A 1 118 ? 12.900 13.718 -13.080 1.00 97.44 118 ARG A O 1
ATOM 958 N N . VAL A 1 119 ? 14.087 13.651 -14.979 1.00 97.25 119 VAL A N 1
ATOM 959 C CA . VAL A 1 119 ? 13.116 12.812 -15.697 1.00 97.25 119 VAL A CA 1
ATOM 960 C C . VAL A 1 119 ? 13.152 11.376 -15.173 1.00 97.25 119 VAL A C 1
ATOM 962 O O . VAL A 1 119 ? 12.091 10.795 -14.975 1.00 97.25 119 VAL A O 1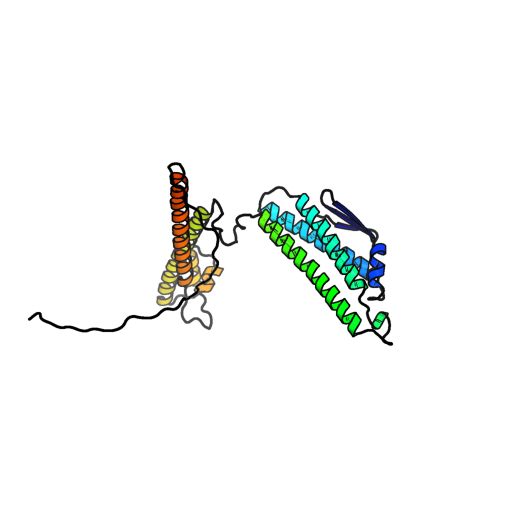
ATOM 965 N N . SER A 1 120 ? 14.338 10.814 -14.931 1.00 96.19 120 SER A N 1
ATOM 966 C CA . SER A 1 120 ? 14.497 9.481 -14.336 1.00 96.19 120 SER A CA 1
ATOM 967 C C . SER A 1 120 ? 13.858 9.398 -12.947 1.00 96.19 120 SER A C 1
ATOM 969 O O . SER A 1 120 ? 13.062 8.496 -12.699 1.00 96.19 120 SER A O 1
ATOM 971 N N . ASP A 1 121 ? 14.108 10.385 -12.086 1.00 96.88 121 ASP A N 1
ATOM 972 C CA . ASP A 1 121 ? 13.535 10.478 -10.741 1.00 96.88 121 ASP A CA 1
ATOM 973 C C . ASP A 1 121 ? 12.006 10.572 -10.794 1.00 96.88 121 ASP A C 1
ATOM 975 O O . ASP A 1 121 ? 11.308 9.871 -10.061 1.00 96.88 121 ASP A O 1
ATOM 979 N N . ALA A 1 122 ? 11.465 11.368 -11.724 1.00 97.44 122 ALA A N 1
ATOM 980 C CA . ALA A 1 122 ? 10.025 11.433 -11.955 1.00 97.44 122 ALA A CA 1
ATOM 981 C C . ALA A 1 122 ? 9.449 10.072 -12.390 1.00 97.44 122 ALA A C 1
ATOM 983 O O . ALA A 1 122 ? 8.387 9.678 -11.917 1.00 97.44 122 ALA A O 1
ATOM 984 N N . ARG A 1 123 ? 10.155 9.309 -13.238 1.00 96.62 123 ARG A N 1
ATOM 985 C CA . ARG A 1 123 ? 9.732 7.948 -13.620 1.00 96.62 123 ARG A CA 1
ATOM 986 C C . ARG A 1 123 ? 9.866 6.937 -12.484 1.00 96.62 123 ARG A C 1
ATOM 988 O O . ARG A 1 123 ? 9.047 6.029 -12.397 1.00 96.62 123 ARG A O 1
ATOM 995 N N . CYS A 1 124 ? 10.849 7.098 -11.606 1.00 94.50 124 CYS A N 1
ATOM 996 C CA . CYS A 1 124 ? 10.960 6.291 -10.395 1.00 94.50 124 CYS A CA 1
ATOM 997 C C . CYS A 1 124 ? 9.760 6.544 -9.464 1.00 94.50 124 CYS A C 1
ATOM 999 O O . CYS A 1 124 ? 9.130 5.602 -8.981 1.00 94.50 124 CYS A O 1
ATOM 1001 N N . ALA A 1 125 ? 9.356 7.808 -9.304 1.00 96.19 125 ALA A N 1
ATOM 1002 C CA . ALA A 1 125 ? 8.139 8.168 -8.577 1.00 96.19 125 ALA A CA 1
ATOM 1003 C C . ALA A 1 125 ? 6.859 7.629 -9.252 1.00 96.19 125 ALA A C 1
ATOM 1005 O O . ALA A 1 125 ? 5.928 7.206 -8.565 1.00 96.19 125 ALA A O 1
ATOM 1006 N N . ASP A 1 126 ? 6.803 7.570 -10.588 1.00 95.69 126 ASP A N 1
ATOM 1007 C CA . ASP A 1 126 ? 5.682 6.941 -11.307 1.00 95.69 126 ASP A CA 1
ATOM 1008 C C . ASP A 1 126 ? 5.520 5.451 -10.925 1.00 95.69 126 ASP A C 1
ATOM 1010 O O . ASP A 1 126 ? 4.398 4.956 -10.813 1.00 95.69 126 ASP A O 1
ATOM 1014 N N . ILE A 1 127 ? 6.621 4.724 -10.681 1.00 94.69 127 ILE A N 1
ATOM 1015 C CA . ILE A 1 127 ? 6.585 3.310 -10.269 1.00 94.69 127 ILE A CA 1
ATOM 1016 C C . ILE A 1 127 ? 5.944 3.157 -8.882 1.00 94.69 127 ILE A C 1
ATOM 1018 O O . ILE A 1 127 ? 5.045 2.328 -8.707 1.00 94.69 127 ILE A O 1
ATOM 1022 N N . SER A 1 128 ? 6.393 3.938 -7.894 1.00 92.88 128 SER A N 1
ATOM 1023 C CA . SER A 1 128 ? 5.882 3.845 -6.518 1.00 92.88 128 SER A CA 1
ATOM 1024 C C . SER A 1 128 ? 4.421 4.287 -6.431 1.00 92.88 128 SER A C 1
ATOM 1026 O O . SER A 1 128 ? 3.580 3.575 -5.874 1.00 92.88 128 SER A O 1
ATOM 1028 N N . THR A 1 129 ? 4.084 5.407 -7.075 1.00 95.44 129 THR A N 1
ATOM 1029 C CA . THR A 1 129 ? 2.710 5.919 -7.133 1.00 95.44 129 THR A CA 1
ATOM 1030 C C . THR A 1 129 ? 1.763 4.949 -7.835 1.00 95.44 129 THR A C 1
ATOM 1032 O O . THR A 1 129 ? 0.611 4.813 -7.408 1.00 95.44 129 THR A O 1
ATOM 1035 N N . HIS A 1 130 ? 2.220 4.226 -8.864 1.00 94.81 130 HIS A N 1
ATOM 1036 C CA . HIS A 1 130 ? 1.410 3.207 -9.526 1.00 94.81 130 HIS A CA 1
ATOM 1037 C C . HIS A 1 130 ? 1.047 2.057 -8.582 1.00 94.81 130 HIS A C 1
ATOM 1039 O O . HIS A 1 130 ? -0.128 1.699 -8.509 1.00 94.81 130 HIS A O 1
ATOM 1045 N N . ILE A 1 131 ? 2.008 1.527 -7.814 1.00 93.50 131 ILE A N 1
ATOM 1046 C CA . ILE A 1 131 ? 1.745 0.458 -6.834 1.00 93.50 131 ILE A CA 1
ATOM 1047 C C . ILE A 1 131 ? 0.729 0.924 -5.790 1.00 93.50 131 ILE A C 1
ATOM 1049 O O . ILE A 1 131 ? -0.252 0.231 -5.522 1.00 93.50 131 ILE A O 1
ATOM 1053 N N . GLU A 1 132 ? 0.930 2.105 -5.204 1.00 94.38 132 GLU A N 1
ATOM 1054 C CA . GLU A 1 132 ? 0.014 2.628 -4.188 1.00 94.38 132 GLU A CA 1
ATOM 1055 C C . GLU A 1 132 ? -1.393 2.860 -4.738 1.00 94.38 132 GLU A C 1
ATOM 1057 O O . GLU A 1 132 ? -2.391 2.557 -4.077 1.00 94.38 132 GLU A O 1
ATOM 1062 N N . THR A 1 133 ? -1.484 3.397 -5.953 1.00 94.69 133 THR A N 1
ATOM 1063 C CA . THR A 1 133 ? -2.762 3.651 -6.619 1.00 94.69 133 THR A CA 1
ATOM 1064 C C . THR A 1 133 ? -3.472 2.341 -6.942 1.00 94.69 133 THR A C 1
ATOM 1066 O O . THR A 1 133 ? -4.672 2.230 -6.688 1.00 94.69 133 THR A O 1
ATOM 1069 N N . ALA A 1 134 ? -2.739 1.334 -7.422 1.00 93.69 134 ALA A N 1
ATOM 1070 C CA . ALA A 1 134 ? -3.270 0.005 -7.689 1.00 93.69 134 ALA A CA 1
ATOM 1071 C C . ALA A 1 134 ? -3.785 -0.656 -6.405 1.00 93.69 134 ALA A C 1
ATOM 1073 O O . ALA A 1 134 ? -4.939 -1.073 -6.371 1.00 93.69 134 ALA A O 1
ATOM 1074 N N . LYS A 1 135 ? -3.006 -0.643 -5.312 1.00 92.31 135 LYS A N 1
ATOM 1075 C CA . LYS A 1 135 ? -3.440 -1.161 -4.000 1.00 92.31 135 LYS A CA 1
ATOM 1076 C C . LYS A 1 135 ? -4.719 -0.477 -3.510 1.00 92.31 135 LYS A C 1
ATOM 1078 O O . LYS A 1 135 ? -5.641 -1.142 -3.046 1.00 92.31 135 LYS A O 1
ATOM 1083 N N . LYS A 1 136 ? -4.820 0.849 -3.655 1.00 91.62 136 LYS A N 1
ATOM 1084 C CA . LYS A 1 136 ? -6.033 1.610 -3.303 1.00 91.62 136 LYS A CA 1
ATOM 1085 C C . LYS A 1 136 ? -7.227 1.239 -4.190 1.00 91.62 136 LYS A C 1
ATOM 1087 O O . LYS A 1 136 ? -8.341 1.136 -3.682 1.00 91.62 136 LYS A O 1
ATOM 1092 N N . ALA A 1 137 ? -7.022 1.057 -5.494 1.00 90.69 137 ALA A N 1
ATOM 1093 C CA . ALA A 1 137 ? -8.077 0.675 -6.434 1.00 90.69 137 ALA A CA 1
ATOM 1094 C C . ALA A 1 137 ? -8.609 -0.736 -6.141 1.00 90.69 137 ALA A C 1
ATOM 1096 O O . ALA A 1 137 ? -9.816 -0.932 -6.034 1.00 90.69 137 ALA A O 1
ATOM 1097 N N . VAL A 1 138 ? -7.694 -1.675 -5.922 1.00 90.19 138 VAL A N 1
ATOM 1098 C CA . VAL A 1 138 ? -7.947 -3.051 -5.492 1.00 90.19 138 VAL A CA 1
ATOM 1099 C C . VAL A 1 138 ? -8.727 -3.061 -4.173 1.00 90.19 138 VAL A C 1
ATOM 1101 O O . VAL A 1 138 ? -9.840 -3.579 -4.122 1.00 90.19 138 VAL A O 1
ATOM 1104 N N . LYS A 1 139 ? -8.268 -2.344 -3.141 1.00 89.44 139 LYS A N 1
ATOM 1105 C CA . LYS A 1 139 ? -8.998 -2.232 -1.866 1.00 89.44 139 LYS A CA 1
ATOM 1106 C C . LYS A 1 139 ? -10.431 -1.710 -2.033 1.00 89.44 139 LYS A C 1
ATOM 1108 O O . LYS A 1 139 ? -11.346 -2.214 -1.391 1.00 89.44 139 LYS A O 1
ATOM 1113 N N . ARG A 1 140 ? -10.650 -0.718 -2.905 1.00 86.88 140 ARG A N 1
ATOM 1114 C CA . ARG A 1 140 ? -11.993 -0.177 -3.191 1.00 86.88 140 ARG A CA 1
ATOM 1115 C C . ARG A 1 140 ? -12.911 -1.190 -3.881 1.00 86.88 140 ARG A C 1
ATOM 1117 O O . ARG A 1 140 ? -14.118 -1.097 -3.690 1.00 86.88 140 ARG A O 1
ATOM 1124 N N . LYS A 1 141 ? -12.360 -2.109 -4.680 1.00 86.44 141 LYS A N 1
ATOM 1125 C CA . LYS A 1 141 ? -13.119 -3.182 -5.341 1.00 86.44 141 LYS A CA 1
ATOM 1126 C C . LYS A 1 141 ? -13.463 -4.312 -4.371 1.00 86.44 141 LYS A C 1
ATOM 1128 O O . LYS A 1 141 ? -14.612 -4.732 -4.356 1.00 86.44 141 LYS A O 1
ATOM 1133 N N . ALA A 1 142 ? -12.509 -4.742 -3.542 1.00 85.88 142 ALA A N 1
ATOM 1134 C CA . ALA A 1 142 ? -12.755 -5.741 -2.497 1.00 85.88 142 ALA A CA 1
ATOM 1135 C C . ALA A 1 142 ? -13.752 -5.250 -1.440 1.00 85.88 142 ALA A C 1
ATOM 1137 O O . ALA A 1 142 ? -14.649 -5.987 -1.045 1.00 85.88 142 ALA A O 1
ATOM 1138 N N . PHE A 1 143 ? -13.638 -3.984 -1.027 1.00 84.31 143 PHE A N 1
ATOM 1139 C CA . PHE A 1 143 ? -14.501 -3.380 -0.012 1.00 84.31 143 PHE A CA 1
ATOM 1140 C C . PHE A 1 143 ? -15.189 -2.112 -0.544 1.00 84.31 143 PHE A C 1
ATOM 1142 O O . PHE A 1 143 ? -14.789 -0.992 -0.196 1.00 84.31 143 PHE A O 1
ATOM 1149 N N . PRO A 1 144 ? -16.265 -2.242 -1.348 1.00 80.50 144 PRO A N 1
ATOM 1150 C CA . PRO A 1 144 ? -16.999 -1.090 -1.886 1.00 80.50 144 PRO A CA 1
ATOM 1151 C C . PRO A 1 144 ? -17.493 -0.134 -0.789 1.00 80.50 144 PRO A C 1
ATOM 1153 O O . PRO A 1 144 ? -17.493 1.094 -0.939 1.00 80.50 144 PRO A O 1
ATOM 1156 N N . HIS A 1 145 ? -17.865 -0.704 0.355 1.00 77.62 145 HIS A N 1
ATOM 1157 C CA . HIS A 1 145 ? -18.446 0.005 1.490 1.00 77.62 145 HIS A CA 1
ATOM 1158 C C . HIS A 1 145 ? -17.448 0.331 2.614 1.00 77.62 145 HIS A C 1
ATOM 1160 O O . HIS A 1 145 ? -17.832 0.980 3.586 1.00 77.62 145 HIS A O 1
ATOM 1166 N N . GLY A 1 146 ? -16.166 0.004 2.424 1.00 76.31 146 GLY A N 1
ATOM 1167 C CA . GLY A 1 146 ? -15.124 0.103 3.448 1.00 76.31 146 GLY A CA 1
ATOM 1168 C C . GLY A 1 146 ? -14.922 -1.219 4.189 1.00 76.31 146 GLY A C 1
ATOM 1169 O O . GLY A 1 146 ? -15.826 -2.053 4.242 1.00 76.31 146 GLY A O 1
ATOM 1170 N N . ALA A 1 147 ? -13.711 -1.415 4.708 1.00 74.38 147 ALA A N 1
ATOM 1171 C CA . ALA A 1 147 ? -13.401 -2.540 5.590 1.00 74.38 147 ALA A CA 1
ATOM 1172 C C . ALA A 1 147 ? -14.027 -2.324 6.980 1.00 74.38 147 ALA A C 1
ATOM 1174 O O . ALA A 1 147 ? -14.415 -1.203 7.315 1.00 74.38 147 ALA A O 1
ATOM 1175 N N . ASP A 1 148 ? -14.097 -3.374 7.797 1.00 67.06 148 ASP A N 1
ATOM 1176 C CA . ASP A 1 148 ? -14.750 -3.317 9.114 1.00 67.06 148 ASP A CA 1
ATOM 1177 C C . ASP A 1 148 ? -14.081 -2.322 10.083 1.00 67.06 148 ASP A C 1
ATOM 1179 O O . ASP A 1 148 ? -14.766 -1.699 10.894 1.00 67.06 148 ASP A O 1
ATOM 1183 N N . ASP A 1 149 ? -12.774 -2.089 9.930 1.00 66.50 149 ASP A N 1
ATOM 1184 C CA . ASP A 1 149 ? -12.003 -1.121 10.726 1.00 66.50 149 ASP A CA 1
ATOM 1185 C C . ASP A 1 149 ? -12.042 0.317 10.175 1.00 66.50 149 ASP A C 1
ATOM 1187 O O . ASP A 1 149 ? -11.507 1.250 10.783 1.00 66.50 149 ASP A O 1
ATOM 1191 N N . GLU A 1 150 ? -12.644 0.533 9.003 1.00 74.62 150 GLU A N 1
ATO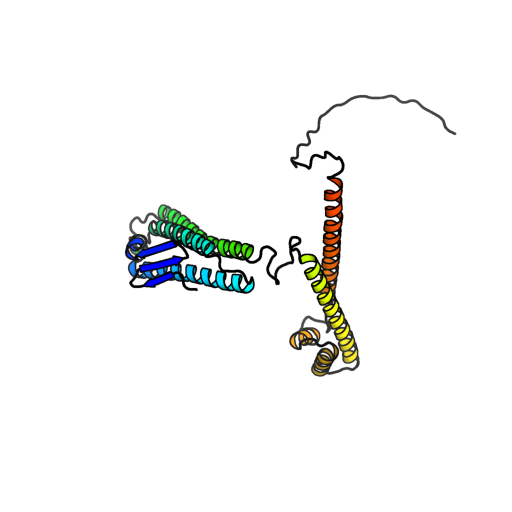M 1192 C CA . GLU A 1 150 ? -12.743 1.858 8.397 1.00 74.62 150 GLU A CA 1
ATOM 1193 C C . GLU A 1 150 ? -13.988 2.621 8.875 1.00 74.62 150 GLU A C 1
ATOM 1195 O O . GLU A 1 150 ? -14.971 2.033 9.334 1.00 74.62 150 GLU A O 1
ATOM 1200 N N . PRO A 1 151 ? -14.005 3.963 8.747 1.00 77.88 151 PRO A N 1
ATOM 1201 C CA . PRO A 1 151 ? -15.203 4.733 9.032 1.00 77.88 151 PRO A CA 1
ATOM 1202 C C . PRO A 1 151 ? -16.387 4.214 8.212 1.00 77.88 151 PRO A C 1
ATOM 1204 O O . PRO A 1 151 ? -16.367 4.263 6.980 1.00 77.88 151 PRO A O 1
ATOM 1207 N N . ILE A 1 152 ? -17.437 3.776 8.915 1.00 80.75 152 ILE A N 1
ATOM 1208 C CA . ILE A 1 152 ? -18.693 3.307 8.317 1.00 80.75 152 ILE A CA 1
ATOM 1209 C C . ILE A 1 152 ? -19.127 4.332 7.269 1.00 80.75 152 ILE A C 1
ATOM 1211 O O . ILE A 1 152 ? -19.182 5.524 7.585 1.00 80.75 152 ILE A O 1
ATOM 1215 N N . ARG A 1 153 ? -19.437 3.917 6.039 1.00 79.62 153 ARG A N 1
ATOM 1216 C CA . ARG A 1 153 ? -19.934 4.811 4.978 1.00 79.62 153 ARG A CA 1
ATOM 1217 C C . ARG A 1 153 ? -21.459 4.849 4.975 1.00 79.62 153 ARG A C 1
ATOM 1219 O O . ARG A 1 153 ? -22.108 3.885 5.346 1.00 79.62 153 ARG A O 1
ATOM 1226 N N . ALA A 1 154 ? -22.045 5.970 4.552 1.00 76.31 154 ALA A N 1
ATOM 1227 C CA . ALA A 1 154 ? -23.505 6.105 4.455 1.00 76.31 154 ALA A CA 1
ATOM 1228 C C . ALA A 1 154 ? -24.124 5.219 3.356 1.00 76.31 154 ALA A C 1
ATOM 1230 O O . ALA A 1 154 ? -25.296 4.878 3.435 1.00 76.31 154 ALA A O 1
ATOM 1231 N N . SER A 1 155 ? -23.331 4.853 2.347 1.00 76.00 155 SER A N 1
ATOM 1232 C CA . SER A 1 155 ? -23.742 4.019 1.214 1.00 76.00 155 SER A CA 1
ATOM 1233 C C . SER A 1 155 ? -23.841 2.523 1.533 1.00 76.00 155 SER A C 1
ATOM 1235 O O . SER A 1 155 ? -24.276 1.767 0.675 1.00 76.00 155 SER A O 1
ATOM 1237 N N . ASP A 1 156 ? -23.359 2.080 2.699 1.00 79.44 156 ASP A N 1
ATOM 1238 C CA . ASP A 1 156 ? -23.410 0.672 3.107 1.00 79.44 156 ASP A CA 1
ATOM 1239 C C . ASP A 1 156 ? -24.862 0.295 3.477 1.00 79.44 156 ASP A C 1
ATOM 1241 O O . ASP A 1 156 ? -25.460 0.978 4.319 1.00 79.44 156 ASP A O 1
ATOM 1245 N N . PRO A 1 157 ? -25.460 -0.769 2.904 1.00 77.25 157 PRO A N 1
ATOM 1246 C CA . PRO A 1 157 ? -26.796 -1.223 3.298 1.00 77.25 157 PRO A CA 1
ATOM 1247 C C . PRO A 1 157 ? -26.883 -1.596 4.789 1.00 77.25 157 PRO A C 1
ATOM 1249 O O . PRO A 1 157 ? -27.937 -1.417 5.405 1.00 77.25 157 PRO A O 1
ATOM 1252 N N . ALA A 1 158 ? -25.774 -2.042 5.391 1.00 83.12 158 ALA A N 1
ATOM 1253 C CA . ALA A 1 158 ? -25.667 -2.377 6.808 1.00 83.12 158 ALA A CA 1
ATOM 1254 C C . ALA A 1 158 ? -25.209 -1.192 7.686 1.00 83.12 158 ALA A C 1
ATOM 1256 O O . ALA A 1 158 ? -25.023 -1.357 8.895 1.00 83.12 158 ALA A O 1
ATOM 1257 N N . ALA A 1 159 ? -25.070 0.023 7.130 1.00 84.38 159 ALA A N 1
ATOM 1258 C CA . ALA A 1 159 ? -24.561 1.194 7.854 1.00 84.38 159 ALA A CA 1
ATOM 1259 C C . ALA A 1 159 ? -25.312 1.466 9.164 1.00 84.38 159 ALA A C 1
ATOM 1261 O O . ALA A 1 159 ? -24.696 1.733 10.193 1.00 84.38 159 ALA A O 1
ATOM 1262 N N . MET A 1 160 ? -26.648 1.399 9.141 1.00 85.12 160 MET A N 1
ATOM 1263 C CA . MET A 1 160 ? -27.468 1.684 10.325 1.00 85.12 160 MET A CA 1
ATOM 1264 C C . MET A 1 160 ? -27.241 0.658 11.438 1.00 85.12 160 MET A C 1
ATOM 1266 O O . MET A 1 160 ? -27.163 1.043 12.601 1.00 85.12 160 MET A O 1
ATOM 1270 N N . GLN A 1 161 ? -27.094 -0.622 11.083 1.00 87.50 161 GLN A N 1
ATOM 1271 C CA . GLN A 1 161 ? -26.838 -1.696 12.047 1.00 87.50 161 GLN A CA 1
ATOM 1272 C C . GLN A 1 161 ? -25.449 -1.544 12.672 1.00 87.50 161 GLN A C 1
ATOM 1274 O O . GLN A 1 161 ? -25.324 -1.584 13.890 1.00 87.50 161 GLN A O 1
ATOM 1279 N N . ARG A 1 162 ? -24.426 -1.262 11.856 1.00 87.38 162 ARG A N 1
ATOM 1280 C CA . ARG A 1 162 ? -23.052 -1.018 12.327 1.00 87.38 162 ARG A CA 1
ATOM 1281 C C . ARG A 1 162 ? -22.944 0.219 13.224 1.00 87.38 162 ARG A C 1
ATOM 1283 O O . ARG A 1 162 ? -22.178 0.237 14.181 1.00 87.38 162 ARG A O 1
ATOM 1290 N N . ILE A 1 163 ? -23.709 1.274 12.932 1.00 89.38 163 ILE A N 1
ATOM 1291 C CA . ILE A 1 163 ? -23.757 2.463 13.796 1.00 89.38 163 ILE A CA 1
ATOM 1292 C C . ILE A 1 163 ? -24.481 2.140 15.109 1.00 89.38 163 ILE A C 1
ATOM 1294 O O . ILE A 1 163 ? -24.031 2.589 16.161 1.00 89.38 163 ILE A O 1
ATOM 1298 N N . ALA A 1 164 ? -25.566 1.363 15.067 1.00 90.50 164 ALA A N 1
ATOM 1299 C CA . ALA A 1 164 ? -26.293 0.948 16.264 1.00 90.50 164 ALA A CA 1
ATOM 1300 C C . ALA A 1 164 ? -25.425 0.082 17.192 1.00 90.50 164 ALA A C 1
ATOM 1302 O O . ALA A 1 164 ? -25.299 0.415 18.369 1.00 90.50 164 ALA A O 1
ATOM 1303 N N . SER A 1 165 ? -24.734 -0.933 16.662 1.00 91.69 165 SER A N 1
ATOM 1304 C CA . SER A 1 165 ? -23.811 -1.756 17.458 1.00 91.69 165 SER A CA 1
ATOM 1305 C C . SER A 1 165 ? -22.683 -0.916 18.062 1.00 91.69 165 SER A C 1
ATOM 1307 O O . SER A 1 165 ? -22.391 -1.013 19.251 1.00 91.69 165 SER A O 1
ATOM 1309 N N . ARG A 1 166 ? -22.116 0.022 17.290 1.00 90.38 166 ARG A N 1
ATOM 1310 C CA . ARG A 1 166 ? -21.095 0.942 17.805 1.00 90.38 166 ARG A CA 1
ATOM 1311 C C . ARG A 1 166 ? -21.619 1.835 18.936 1.00 90.38 166 ARG A C 1
ATOM 1313 O O . ARG A 1 166 ? -20.872 2.141 19.865 1.00 90.38 166 ARG A O 1
ATOM 1320 N N . ILE A 1 167 ? -22.875 2.280 18.867 1.00 93.81 167 ILE A N 1
ATOM 1321 C CA . ILE A 1 167 ? -23.523 3.048 19.942 1.00 93.81 167 ILE A CA 1
ATOM 1322 C C . ILE A 1 167 ? -23.626 2.199 21.214 1.00 93.81 167 ILE A C 1
ATOM 1324 O O . ILE A 1 167 ? -23.318 2.702 22.298 1.00 93.81 167 ILE A O 1
ATOM 1328 N N . GLU A 1 168 ? -24.017 0.931 21.089 1.00 93.88 168 GLU A N 1
ATOM 1329 C CA . GLU A 1 168 ? -24.115 -0.011 22.209 1.00 93.88 168 GLU A CA 1
ATOM 1330 C C . GLU A 1 168 ? -22.747 -0.250 22.860 1.00 93.88 168 GLU A C 1
ATOM 1332 O O . GLU A 1 168 ? -22.606 -0.072 24.074 1.00 93.88 168 GLU A O 1
ATOM 1337 N N . ASP A 1 169 ? -21.710 -0.517 22.064 1.00 92.38 169 ASP A N 1
ATOM 1338 C CA . ASP A 1 169 ? -20.337 -0.703 22.549 1.00 92.38 169 ASP A CA 1
ATOM 1339 C C . ASP A 1 169 ? -19.817 0.528 23.302 1.00 92.38 169 ASP A C 1
ATOM 1341 O O . ASP A 1 169 ? -19.230 0.424 24.388 1.00 92.38 169 ASP A O 1
ATOM 1345 N N . LEU A 1 170 ? -20.057 1.724 22.754 1.00 92.75 170 LEU A N 1
ATOM 1346 C CA . LEU A 1 170 ? -19.680 2.984 23.395 1.00 92.75 170 LEU A CA 1
ATOM 1347 C C . LEU A 1 170 ? -20.437 3.183 24.715 1.00 92.75 170 LEU A C 1
ATOM 1349 O O . LEU A 1 170 ? -19.838 3.616 25.704 1.00 92.75 170 LEU A O 1
ATOM 1353 N N . ALA A 1 171 ? -21.729 2.851 24.764 1.00 94.12 171 ALA A N 1
ATOM 1354 C CA . ALA A 1 171 ? -22.533 2.948 25.978 1.00 94.12 171 ALA A CA 1
ATOM 1355 C C . ALA A 1 171 ? -22.045 1.974 27.066 1.00 94.12 171 ALA A C 1
ATOM 1357 O O . ALA A 1 171 ? -21.860 2.385 28.218 1.00 94.12 171 ALA A O 1
ATOM 1358 N N . LEU A 1 172 ? -21.753 0.721 26.701 1.00 93.25 172 LEU A N 1
ATOM 1359 C CA . LEU A 1 172 ? -21.162 -0.275 27.597 1.00 93.25 172 LEU A CA 1
ATOM 1360 C C . LEU A 1 172 ? -19.801 0.191 28.121 1.00 93.25 172 LEU A C 1
ATOM 1362 O O . LEU A 1 172 ? -19.558 0.159 29.329 1.00 93.25 172 LEU A O 1
ATOM 1366 N N . SER A 1 173 ? -18.940 0.711 27.243 1.00 90.81 173 SER A N 1
ATOM 1367 C CA . SER A 1 173 ? -17.633 1.256 27.621 1.00 90.81 173 SER A CA 1
ATOM 1368 C C . SER A 1 173 ? -17.756 2.413 28.622 1.00 90.81 173 SER A C 1
ATOM 1370 O O . SER A 1 173 ? -17.065 2.434 29.644 1.00 90.81 173 SER A O 1
ATOM 1372 N N . ILE A 1 174 ? -18.691 3.345 28.396 1.00 93.31 174 ILE A N 1
ATOM 1373 C CA . ILE A 1 174 ? -18.979 4.451 29.323 1.00 93.31 174 ILE A CA 1
ATOM 1374 C C . ILE A 1 174 ? -19.439 3.928 30.684 1.00 93.31 174 ILE A C 1
ATOM 1376 O O . ILE A 1 174 ? -19.003 4.448 31.714 1.00 93.31 174 ILE A O 1
ATOM 1380 N N . ASN A 1 175 ? -20.310 2.920 30.707 1.00 93.44 175 ASN A N 1
ATOM 1381 C CA . ASN A 1 175 ? -20.811 2.340 31.949 1.00 93.44 175 ASN A CA 1
ATOM 1382 C C . ASN A 1 175 ? -19.695 1.647 32.738 1.00 93.44 175 ASN A C 1
ATOM 1384 O O . ASN A 1 175 ? -19.549 1.919 33.933 1.00 93.44 175 ASN A O 1
ATOM 1388 N N . ARG A 1 176 ? -18.843 0.859 32.068 1.00 92.19 176 ARG A N 1
ATOM 1389 C CA . ARG A 1 176 ? -17.659 0.240 32.687 1.00 92.19 176 ARG A CA 1
ATOM 1390 C C . ARG A 1 176 ? -16.726 1.304 33.278 1.00 92.19 176 ARG A C 1
ATOM 1392 O O . ARG A 1 176 ? -16.368 1.216 34.449 1.00 92.19 176 ARG A O 1
ATOM 1399 N N . MET A 1 177 ? -16.400 2.361 32.525 1.00 91.69 177 MET A N 1
ATOM 1400 C CA . MET A 1 177 ? -15.531 3.450 33.003 1.00 91.69 177 MET A CA 1
ATOM 1401 C C . MET A 1 177 ? -16.123 4.211 34.197 1.00 91.69 177 MET A C 1
ATOM 1403 O O . MET A 1 177 ? -15.414 4.532 35.150 1.00 91.69 177 MET A O 1
ATOM 1407 N N . LYS A 1 178 ? -17.433 4.493 34.187 1.00 93.94 178 LYS A N 1
ATOM 1408 C CA . LYS A 1 178 ? -18.117 5.109 35.336 1.00 93.94 178 LYS A CA 1
ATOM 1409 C C . LYS A 1 178 ? -18.038 4.222 36.576 1.00 93.94 178 LYS A C 1
ATOM 1411 O O . LYS A 1 178 ? -17.769 4.738 37.657 1.00 93.94 178 LYS A O 1
ATOM 1416 N N . ARG A 1 179 ? -18.267 2.913 36.423 1.00 92.38 179 ARG A N 1
ATOM 1417 C CA . ARG A 1 179 ? -18.178 1.950 37.525 1.00 92.38 179 ARG A CA 1
ATOM 1418 C C . ARG A 1 179 ? -16.762 1.897 38.092 1.00 92.38 179 ARG A C 1
ATOM 1420 O O . ARG A 1 179 ? -16.612 2.036 39.301 1.00 92.38 179 ARG A O 1
ATOM 1427 N N . ALA A 1 180 ? -15.746 1.824 37.231 1.00 92.00 180 ALA A N 1
ATOM 1428 C CA . ALA A 1 180 ? -14.344 1.882 37.642 1.00 92.00 180 ALA A CA 1
ATOM 1429 C C . ALA A 1 180 ? -14.035 3.161 38.438 1.00 92.00 180 ALA A C 1
ATOM 1431 O O . ALA A 1 180 ? -13.469 3.087 39.520 1.00 92.00 180 ALA A O 1
ATOM 1432 N N . ASN A 1 181 ? -14.495 4.328 37.976 1.00 93.88 181 ASN A N 1
ATOM 1433 C CA . ASN A 1 181 ? -14.294 5.588 38.697 1.00 93.88 181 ASN A CA 1
ATOM 1434 C C . ASN A 1 181 ? -14.967 5.617 40.077 1.00 93.88 181 ASN A C 1
ATOM 1436 O O . ASN A 1 181 ? -14.454 6.260 40.988 1.00 93.88 181 ASN A O 1
ATOM 1440 N N . ILE A 1 182 ? -16.116 4.955 40.247 1.00 93.62 182 ILE A N 1
ATOM 1441 C CA . ILE A 1 182 ? -16.761 4.824 41.562 1.00 93.62 182 ILE A CA 1
ATOM 1442 C C . ILE A 1 182 ? -15.890 3.971 42.489 1.00 93.62 182 ILE A C 1
ATOM 1444 O O . ILE A 1 182 ? -15.705 4.348 43.643 1.00 93.62 182 ILE A O 1
ATOM 1448 N N . ILE A 1 183 ? -15.347 2.859 41.987 1.00 91.25 183 ILE A N 1
ATOM 1449 C CA . ILE A 1 183 ? -14.472 1.958 42.750 1.00 91.25 183 ILE A CA 1
ATOM 1450 C C . ILE A 1 183 ? -13.188 2.682 43.154 1.00 91.25 183 ILE A C 1
ATOM 1452 O O . ILE A 1 183 ? -12.878 2.723 44.339 1.00 91.25 183 ILE A O 1
ATOM 1456 N N . ILE A 1 184 ? -12.502 3.321 42.200 1.00 91.06 184 ILE A N 1
ATOM 1457 C CA . ILE A 1 184 ? -11.264 4.078 42.443 1.00 91.06 184 ILE A CA 1
ATOM 1458 C C . ILE A 1 184 ? -11.497 5.124 43.536 1.00 91.06 184 ILE A C 1
ATOM 1460 O O . ILE A 1 184 ? -10.800 5.121 44.539 1.00 91.06 184 ILE A O 1
ATOM 1464 N N . ARG A 1 185 ? -12.554 5.938 43.422 1.00 90.38 185 ARG A N 1
ATOM 1465 C CA . ARG A 1 185 ? -12.869 6.975 44.420 1.00 90.38 185 ARG A CA 1
ATOM 1466 C C . ARG A 1 185 ? -13.210 6.433 45.808 1.00 90.38 185 ARG A C 1
ATOM 1468 O O . ARG A 1 185 ? -13.086 7.177 46.774 1.00 90.38 185 ARG A O 1
ATOM 1475 N N . ARG A 1 186 ? -13.739 5.210 45.918 1.00 91.31 186 ARG A N 1
ATOM 1476 C CA . ARG A 1 186 ? -14.020 4.569 47.215 1.00 91.31 186 ARG A CA 1
ATOM 1477 C C . ARG A 1 186 ? -12.728 4.042 47.825 1.00 91.31 186 ARG A C 1
ATOM 1479 O O . ARG A 1 186 ? -12.365 4.457 48.912 1.00 91.31 186 ARG A O 1
ATOM 1486 N N . MET A 1 187 ? -11.986 3.252 47.061 1.00 88.12 187 MET A N 1
ATOM 1487 C CA . MET A 1 187 ? -10.740 2.635 47.509 1.00 88.12 187 MET A CA 1
ATOM 1488 C C . MET A 1 187 ? -9.630 3.661 47.797 1.00 88.12 187 MET A C 1
ATOM 1490 O O . MET A 1 187 ? -8.804 3.435 48.673 1.00 88.12 187 MET A O 1
ATOM 1494 N N . GLU A 1 188 ? -9.618 4.805 47.102 1.00 86.81 188 GLU A N 1
ATOM 1495 C CA . GLU A 1 188 ? -8.735 5.936 47.424 1.00 86.81 188 GLU A CA 1
ATOM 1496 C C . GLU A 1 188 ? -9.060 6.555 48.789 1.00 86.81 188 GLU A C 1
ATOM 1498 O O . GLU A 1 188 ? -8.145 6.937 49.515 1.00 86.81 188 GLU A O 1
ATOM 1503 N N . LYS A 1 189 ? -10.346 6.641 49.164 1.00 88.88 189 LYS A N 1
ATOM 1504 C CA . LYS A 1 189 ? -10.745 7.102 50.505 1.00 88.88 189 LYS A CA 1
ATOM 1505 C C . LYS A 1 189 ? -10.330 6.106 51.580 1.00 88.88 189 LYS A C 1
ATOM 1507 O O . LYS A 1 189 ? -9.896 6.527 52.645 1.00 88.88 189 LYS A O 1
ATOM 1512 N N . ASP A 1 190 ? -10.417 4.819 51.263 1.00 86.06 190 ASP A N 1
ATOM 1513 C CA . ASP A 1 190 ? -10.026 3.722 52.150 1.00 86.06 190 ASP A CA 1
ATOM 1514 C C . ASP A 1 190 ? -8.494 3.497 52.181 1.00 86.06 190 ASP A C 1
ATOM 1516 O O . ASP A 1 190 ? -8.026 2.548 52.803 1.00 86.06 190 ASP A O 1
ATOM 1520 N N . GLN A 1 191 ? -7.704 4.355 51.511 1.00 82.56 191 GLN A N 1
ATOM 1521 C CA . GLN A 1 191 ? -6.235 4.293 51.414 1.00 82.56 191 GLN A CA 1
ATOM 1522 C C . GLN A 1 191 ? -5.682 2.934 50.940 1.00 82.56 191 GLN A C 1
ATOM 1524 O O . GLN A 1 191 ? -4.627 2.477 51.380 1.00 82.56 191 GLN A O 1
ATOM 1529 N N . ALA A 1 192 ? -6.376 2.278 50.009 1.00 83.75 192 ALA A N 1
ATOM 1530 C CA . ALA A 1 192 ? -5.945 0.992 49.475 1.00 83.75 192 ALA A CA 1
ATOM 1531 C C . ALA A 1 192 ? -4.706 1.098 48.560 1.00 83.75 192 ALA A C 1
ATOM 1533 O O . ALA A 1 192 ? -4.508 2.081 47.841 1.00 83.75 192 ALA A O 1
ATOM 1534 N N . SER A 1 193 ? -3.905 0.027 48.529 1.00 85.25 193 SER A N 1
ATOM 1535 C CA . SER A 1 193 ? -2.775 -0.128 47.599 1.00 85.25 193 SER A CA 1
ATOM 1536 C C . SER A 1 193 ? -3.226 -0.108 46.130 1.00 85.25 193 SER A C 1
ATOM 1538 O O . SER A 1 193 ? -4.313 -0.585 45.795 1.00 85.25 193 SER A O 1
ATOM 1540 N N . GLU A 1 194 ? -2.361 0.385 45.234 1.00 82.88 194 GLU A N 1
ATOM 1541 C CA . GLU A 1 194 ? -2.589 0.420 43.779 1.00 82.88 194 GLU A CA 1
ATOM 1542 C C . GLU A 1 194 ? -2.964 -0.952 43.207 1.00 82.88 194 GLU A C 1
ATOM 1544 O O . GLU A 1 194 ? -3.919 -1.058 42.435 1.00 82.88 194 GLU A O 1
ATOM 1549 N N . ALA A 1 195 ? -2.283 -2.013 43.650 1.00 85.81 195 ALA A N 1
ATOM 1550 C CA . ALA A 1 195 ? -2.571 -3.383 43.228 1.00 85.81 195 ALA A CA 1
ATOM 1551 C C . ALA A 1 195 ? -3.973 -3.845 43.672 1.00 85.81 195 ALA A C 1
ATOM 1553 O O . ALA A 1 195 ? -4.678 -4.523 42.924 1.00 85.81 195 ALA A O 1
ATOM 1554 N N . GLY A 1 196 ? -4.416 -3.424 44.862 1.00 86.50 196 GLY A N 1
ATOM 1555 C CA . GLY A 1 196 ? -5.754 -3.729 45.376 1.00 86.50 196 GLY A CA 1
ATOM 1556 C C . GLY A 1 196 ? -6.860 -3.002 44.607 1.00 86.50 196 GLY A C 1
ATOM 1557 O O . GLY A 1 196 ? -7.919 -3.575 44.345 1.00 86.50 196 GLY A O 1
ATOM 1558 N N . ILE A 1 197 ? -6.602 -1.759 44.189 1.00 85.94 197 ILE A N 1
ATOM 1559 C CA . ILE A 1 197 ? -7.519 -0.985 43.342 1.00 85.94 197 ILE A CA 1
ATOM 1560 C C . ILE A 1 197 ? -7.641 -1.642 41.963 1.00 85.94 197 ILE A C 1
ATOM 1562 O O . ILE A 1 197 ? -8.759 -1.838 41.483 1.00 85.94 197 ILE A O 1
ATOM 1566 N N . LEU A 1 198 ? -6.514 -2.015 41.348 1.00 89.19 198 LEU A N 1
ATOM 1567 C CA . LEU A 1 198 ? -6.482 -2.667 40.038 1.00 89.19 198 LEU A CA 1
ATOM 1568 C C . LEU A 1 198 ? -7.277 -3.978 40.044 1.00 89.19 198 LEU A C 1
ATOM 1570 O O . LEU A 1 198 ? -8.204 -4.132 39.247 1.00 89.19 198 LEU A O 1
ATOM 1574 N N . ALA A 1 199 ? -6.985 -4.872 40.993 1.00 90.25 199 ALA A N 1
ATOM 1575 C CA . ALA A 1 199 ? -7.663 -6.160 41.115 1.00 90.25 199 ALA A CA 1
ATOM 1576 C C . ALA A 1 199 ? -9.182 -5.996 41.284 1.00 90.25 199 ALA A C 1
ATOM 1578 O O . ALA A 1 199 ? -9.970 -6.700 40.649 1.00 90.25 199 ALA A O 1
ATOM 1579 N N . ARG A 1 200 ? -9.618 -5.016 42.091 1.00 88.25 200 ARG A N 1
ATOM 1580 C CA . ARG A 1 200 ? -11.045 -4.748 42.305 1.00 88.25 200 ARG A CA 1
ATOM 1581 C C . ARG A 1 200 ? -11.728 -4.187 41.060 1.00 88.25 200 ARG A C 1
ATOM 1583 O O . ARG A 1 200 ? -12.862 -4.564 40.765 1.00 88.25 200 ARG A O 1
ATOM 1590 N N . VAL A 1 201 ? -11.059 -3.295 40.328 1.00 89.31 201 VAL A N 1
ATOM 1591 C CA . VAL A 1 201 ? -11.581 -2.737 39.074 1.00 89.31 201 VAL A CA 1
ATOM 1592 C C . VAL A 1 201 ? -11.738 -3.838 38.029 1.00 89.31 201 VAL A C 1
ATOM 1594 O O . VAL A 1 201 ? -12.809 -3.928 37.428 1.00 89.31 201 VAL A O 1
ATOM 1597 N N . VAL A 1 202 ? -10.733 -4.697 37.845 1.00 91.94 202 VAL A N 1
ATOM 1598 C CA . VAL A 1 202 ? -10.796 -5.824 36.900 1.00 91.94 202 VAL A CA 1
ATOM 1599 C C . VAL A 1 202 ? -11.937 -6.775 37.275 1.00 91.94 202 VAL A C 1
ATOM 1601 O O . VAL A 1 202 ? -12.801 -7.040 36.438 1.00 91.94 202 VAL A O 1
ATOM 1604 N N . ALA A 1 203 ? -12.024 -7.185 38.546 1.00 91.38 203 ALA A N 1
ATOM 1605 C CA . ALA A 1 203 ? -13.048 -8.116 39.022 1.00 91.38 203 ALA A CA 1
ATOM 1606 C C . ALA A 1 203 ? -14.488 -7.596 38.855 1.00 91.38 203 ALA A C 1
ATOM 1608 O O . ALA A 1 203 ? -15.377 -8.352 38.474 1.00 91.38 203 ALA A O 1
ATOM 1609 N N . GLU A 1 204 ? -14.745 -6.312 39.127 1.00 89.00 204 GLU A N 1
ATOM 1610 C CA . GLU A 1 204 ? -16.108 -5.765 39.066 1.00 89.00 204 GLU A CA 1
ATOM 1611 C C . GLU A 1 204 ? -16.518 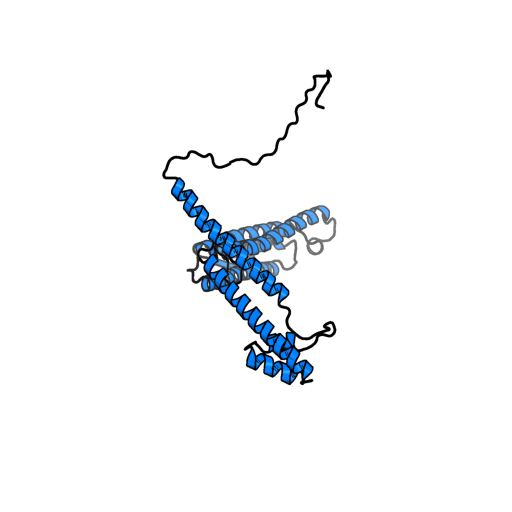-5.226 37.691 1.00 89.00 204 GLU A C 1
ATOM 1613 O O . GLU A 1 204 ? -17.712 -5.142 37.399 1.00 89.00 204 GLU A O 1
ATOM 1618 N N . THR A 1 205 ? -15.569 -4.782 36.863 1.00 87.44 205 THR A N 1
ATOM 1619 C CA . THR A 1 205 ? -15.888 -4.150 35.569 1.00 87.44 205 THR A CA 1
ATOM 1620 C C . THR A 1 205 ? -15.639 -5.050 34.366 1.00 87.44 205 THR A C 1
ATOM 1622 O O . THR A 1 205 ? -16.111 -4.718 33.274 1.00 87.44 205 THR A O 1
ATOM 1625 N N . GLY A 1 206 ? -14.922 -6.167 34.551 1.00 88.12 206 GLY A N 1
ATOM 1626 C CA . GLY A 1 206 ? -14.533 -7.080 33.475 1.00 88.12 206 GLY A CA 1
ATOM 1627 C C . GLY A 1 206 ? -13.665 -6.405 32.412 1.00 88.12 206 GLY A C 1
ATOM 1628 O O . GLY A 1 206 ? -13.730 -6.768 31.239 1.00 88.12 206 GLY A O 1
ATOM 1629 N N . MET A 1 207 ? -12.939 -5.345 32.783 1.00 87.12 207 MET A N 1
ATOM 1630 C CA . MET A 1 207 ? -11.975 -4.707 31.892 1.00 87.12 207 MET A CA 1
ATOM 1631 C C . MET A 1 207 ? -10.695 -5.530 31.825 1.00 87.12 207 MET A C 1
ATOM 1633 O O . MET A 1 207 ? -10.280 -6.117 32.818 1.00 87.12 207 MET A O 1
ATOM 1637 N N . ASP A 1 208 ? -10.060 -5.489 30.660 1.00 90.62 208 ASP A N 1
ATOM 1638 C CA . ASP A 1 208 ? -8.702 -5.979 30.473 1.00 90.62 208 ASP A CA 1
ATOM 1639 C C . ASP A 1 208 ? -7.706 -5.273 31.415 1.00 90.62 208 ASP A C 1
ATOM 1641 O O . ASP A 1 208 ? -7.853 -4.078 31.707 1.00 90.62 208 ASP A O 1
ATOM 1645 N N . GLU A 1 209 ? -6.703 -6.015 31.887 1.00 87.56 209 GLU A N 1
ATOM 1646 C CA . GLU A 1 209 ? -5.756 -5.559 32.907 1.00 87.56 209 GLU A CA 1
ATOM 1647 C C . GLU A 1 209 ? -4.890 -4.395 32.403 1.00 87.56 209 GLU A C 1
ATOM 1649 O O . GLU A 1 209 ? -4.712 -3.407 33.122 1.00 87.56 209 GLU A O 1
ATOM 1654 N N . GLU A 1 210 ? -4.452 -4.426 31.138 1.00 88.31 210 GLU A N 1
ATOM 1655 C CA . GLU A 1 210 ? -3.691 -3.323 30.537 1.00 88.31 210 GLU A CA 1
ATOM 1656 C C . GLU A 1 210 ? -4.531 -2.048 30.429 1.00 88.31 210 GLU A C 1
ATOM 1658 O O . GLU A 1 210 ? -4.047 -0.925 30.592 1.00 88.31 210 GLU A O 1
ATOM 1663 N N . ARG A 1 211 ? -5.824 -2.199 30.134 1.00 86.19 211 ARG A N 1
ATOM 1664 C CA . ARG A 1 211 ? -6.739 -1.059 30.052 1.00 86.19 211 ARG A CA 1
ATOM 1665 C C . ARG A 1 211 ? -7.054 -0.494 31.433 1.00 86.19 211 ARG A C 1
ATOM 1667 O O . ARG A 1 211 ? -7.172 0.725 31.566 1.00 86.19 211 ARG A O 1
ATOM 1674 N N . ALA A 1 212 ? -7.199 -1.360 32.434 1.00 88.25 212 ALA A N 1
ATOM 1675 C CA . ALA A 1 212 ? -7.453 -0.977 33.815 1.00 88.25 212 ALA A CA 1
ATOM 1676 C C . ALA A 1 212 ? -6.249 -0.234 34.422 1.00 88.25 212 ALA A C 1
ATOM 1678 O O . ALA A 1 212 ? -6.430 0.821 35.038 1.00 88.25 212 ALA A O 1
ATOM 1679 N N . SER A 1 213 ? -5.027 -0.719 34.179 1.00 87.88 213 SER A N 1
ATOM 1680 C CA . SER A 1 213 ? -3.793 -0.139 34.725 1.00 87.88 213 SER A CA 1
ATOM 1681 C C . SER A 1 213 ? -3.576 1.307 34.284 1.00 87.88 213 SER A C 1
ATOM 1683 O O . SER A 1 213 ? -3.273 2.154 35.118 1.00 87.88 213 SER A O 1
ATOM 1685 N N . ARG A 1 214 ? -3.881 1.647 33.023 1.00 86.50 214 ARG A N 1
ATOM 1686 C CA . ARG A 1 214 ? -3.799 3.030 32.503 1.00 86.50 214 ARG A CA 1
ATOM 1687 C C . ARG A 1 214 ? -4.628 4.053 33.281 1.00 86.50 214 ARG A C 1
ATOM 1689 O O . ARG A 1 214 ? -4.334 5.243 33.209 1.00 86.50 214 ARG A O 1
ATOM 1696 N N . GLY A 1 215 ? -5.703 3.620 33.940 1.00 82.94 215 GLY A N 1
ATOM 1697 C CA . GLY A 1 215 ? -6.536 4.496 34.765 1.00 82.94 215 GLY A CA 1
ATOM 1698 C C . GLY A 1 215 ? -6.144 4.506 36.241 1.00 82.94 215 GLY A C 1
ATOM 1699 O O . GLY A 1 215 ? -6.430 5.485 36.925 1.00 82.94 215 GLY A O 1
ATOM 1700 N N . VAL A 1 216 ? -5.531 3.432 36.745 1.00 85.62 216 VAL A N 1
ATOM 1701 C CA . VAL A 1 216 ? -5.162 3.286 38.163 1.00 85.62 216 VAL A CA 1
ATOM 1702 C C . VAL A 1 216 ? -3.763 3.833 38.432 1.00 85.62 216 VAL A C 1
ATOM 1704 O O . VAL A 1 216 ? -3.570 4.548 39.412 1.00 85.62 216 VAL A O 1
ATOM 1707 N N . THR A 1 217 ? -2.799 3.532 37.565 1.00 85.44 217 THR A N 1
ATOM 1708 C CA . THR A 1 217 ? -1.425 4.014 37.692 1.00 85.44 217 THR A CA 1
ATOM 1709 C C . THR A 1 217 ? -1.370 5.497 37.350 1.00 85.44 217 THR A C 1
ATOM 1711 O O . THR A 1 217 ? -1.764 5.915 36.261 1.00 85.44 217 THR A O 1
ATOM 1714 N N . LEU A 1 218 ? -0.887 6.304 38.293 1.00 83.62 218 LEU A N 1
ATOM 1715 C CA . LEU A 1 218 ? -0.779 7.746 38.113 1.00 83.62 218 LEU A CA 1
ATOM 1716 C C . LEU A 1 218 ? 0.462 8.073 37.272 1.00 83.62 218 LEU A C 1
ATOM 1718 O O . LEU A 1 218 ? 1.585 7.761 37.665 1.00 83.62 218 LEU A O 1
ATOM 1722 N N . GLY A 1 219 ? 0.275 8.731 36.128 1.00 81.44 219 GLY A N 1
ATOM 1723 C CA . GLY A 1 219 ? 1.397 9.313 35.390 1.00 81.44 219 GLY A CA 1
ATOM 1724 C C . GLY A 1 219 ? 1.986 10.537 36.116 1.00 81.44 219 GLY A C 1
ATOM 1725 O O . GLY A 1 219 ? 1.245 11.228 36.816 1.00 81.44 219 GLY A O 1
ATOM 1726 N N . PRO A 1 220 ? 3.268 10.895 35.898 1.00 83.75 220 PRO A N 1
ATOM 1727 C CA . PRO A 1 220 ? 3.907 12.054 36.542 1.00 83.75 220 PRO A CA 1
ATOM 1728 C C . PRO A 1 220 ? 3.168 13.393 36.363 1.00 83.75 220 PRO A C 1
ATOM 1730 O O . PRO A 1 220 ? 3.264 14.278 37.205 1.00 83.75 220 PRO A O 1
ATOM 1733 N N . TRP A 1 221 ? 2.425 13.552 35.262 1.00 81.19 221 TRP A N 1
ATOM 1734 C CA . TRP A 1 221 ? 1.659 14.762 34.928 1.00 81.19 221 TRP A CA 1
ATOM 1735 C C . TRP A 1 221 ? 0.176 14.692 35.328 1.00 81.19 221 TRP A C 1
ATOM 1737 O O . TRP A 1 221 ? -0.583 15.635 35.087 1.00 81.19 221 TRP A O 1
ATOM 1747 N N . GLN A 1 222 ? -0.286 13.565 35.870 1.00 83.12 222 GLN A N 1
ATOM 1748 C CA . GLN A 1 222 ? -1.680 13.375 36.250 1.00 83.12 222 GLN A CA 1
ATOM 1749 C C . GLN A 1 222 ? -1.872 13.719 37.724 1.00 83.12 222 GLN A C 1
ATOM 1751 O O . GLN A 1 222 ? -1.144 13.257 38.588 1.00 83.12 222 GLN A O 1
ATOM 1756 N N . HIS A 1 223 ? -2.896 14.514 38.022 1.00 79.31 223 HIS A N 1
ATOM 1757 C CA . HIS A 1 223 ? -3.226 14.925 39.390 1.00 79.31 223 HIS A CA 1
ATOM 1758 C C . HIS A 1 223 ? -4.290 14.028 40.042 1.00 79.31 223 HIS A C 1
ATOM 1760 O O . HIS A 1 223 ? -4.577 14.179 41.227 1.00 79.31 223 HIS A O 1
ATOM 1766 N N . ARG A 1 224 ? -4.932 13.136 39.270 1.00 83.31 224 ARG A N 1
ATOM 1767 C CA . ARG A 1 224 ? -6.001 12.229 39.720 1.00 83.31 224 ARG A CA 1
ATOM 1768 C C . ARG A 1 224 ? -5.976 10.927 38.929 1.00 83.31 224 ARG A C 1
ATOM 1770 O O . ARG A 1 224 ? -5.756 10.963 37.718 1.00 83.31 224 ARG A O 1
ATOM 1777 N N . ARG A 1 225 ? -6.289 9.817 39.601 1.00 87.12 225 ARG A N 1
ATOM 1778 C CA . ARG A 1 225 ? -6.525 8.516 38.968 1.00 87.12 225 ARG A CA 1
ATOM 1779 C C . ARG A 1 225 ? -7.942 8.454 38.396 1.00 87.12 225 ARG A C 1
ATOM 1781 O O . ARG A 1 225 ? -8.868 9.116 38.876 1.00 87.12 225 ARG A O 1
ATOM 1788 N N . GLY A 1 226 ? -8.116 7.644 37.361 1.00 88.06 226 GLY A N 1
ATOM 1789 C CA . GLY A 1 226 ? -9.410 7.313 36.780 1.00 88.06 226 GLY A CA 1
ATOM 1790 C C . GLY A 1 226 ? -9.525 7.568 35.282 1.00 88.06 226 GLY A C 1
ATOM 1791 O O . GLY A 1 226 ? -8.613 8.024 34.598 1.00 88.06 226 GLY A O 1
ATOM 1792 N N . PHE A 1 227 ? -10.709 7.262 34.763 1.00 88.81 227 PHE A N 1
ATOM 1793 C CA . PHE A 1 227 ? -11.020 7.295 33.341 1.00 88.81 227 PHE A CA 1
ATOM 1794 C C . PHE A 1 227 ? -11.811 8.546 32.963 1.00 88.81 227 PHE A C 1
ATOM 1796 O O . PHE A 1 227 ? -12.847 8.862 33.563 1.00 88.81 227 PHE A O 1
ATOM 1803 N N . SER A 1 228 ? -11.380 9.228 31.900 1.00 87.88 228 SER A N 1
ATOM 1804 C CA . SER A 1 228 ? -12.170 10.291 31.278 1.00 87.88 228 SER A CA 1
ATOM 1805 C C . SER A 1 228 ? -13.208 9.701 30.326 1.00 87.88 228 SER A C 1
ATOM 1807 O O . SER A 1 228 ? -12.898 8.899 29.453 1.00 87.88 228 SER A O 1
ATOM 1809 N N . THR A 1 229 ? -14.459 10.138 30.468 1.00 91.62 229 THR A N 1
ATOM 1810 C CA . THR A 1 229 ? -15.589 9.711 29.620 1.00 91.62 229 THR A CA 1
ATOM 1811 C C . THR A 1 229 ? -16.016 10.794 28.625 1.00 91.62 229 THR A C 1
ATOM 1813 O O . THR A 1 229 ? -16.988 10.612 27.895 1.00 91.62 229 THR A O 1
ATOM 1816 N N . THR A 1 230 ? -15.324 11.937 28.593 1.00 90.62 230 THR A N 1
ATOM 1817 C CA . THR A 1 230 ? -15.719 13.108 27.795 1.00 90.62 230 THR A CA 1
ATOM 1818 C C . THR A 1 230 ? -15.670 12.817 26.297 1.00 90.62 230 THR A C 1
ATOM 1820 O O . THR A 1 230 ? -16.676 13.000 25.612 1.00 90.62 230 THR A O 1
ATOM 1823 N N . ASN A 1 231 ? -14.547 12.287 25.804 1.00 90.31 231 ASN A N 1
ATOM 1824 C CA . ASN A 1 231 ? -14.369 11.985 24.380 1.00 90.31 231 ASN A CA 1
ATOM 1825 C C . ASN A 1 231 ? -15.339 10.893 23.912 1.00 90.31 231 ASN A C 1
ATOM 1827 O O . ASN A 1 231 ? -16.029 11.072 22.913 1.00 90.31 231 ASN A O 1
ATOM 1831 N N . THR A 1 232 ? -15.484 9.816 24.688 1.00 90.50 232 THR A N 1
ATOM 1832 C CA . THR A 1 232 ? -16.398 8.706 24.374 1.00 90.50 232 THR A CA 1
ATOM 1833 C C . THR A 1 232 ? -17.862 9.152 24.349 1.00 90.50 232 THR A C 1
ATOM 1835 O O . THR A 1 232 ? -18.626 8.729 23.489 1.00 90.50 232 THR A O 1
ATOM 1838 N N . ARG A 1 233 ? -18.276 10.061 25.246 1.00 92.12 233 ARG A N 1
ATOM 1839 C CA . ARG A 1 233 ? -19.628 10.651 25.209 1.00 92.12 233 ARG A CA 1
ATOM 1840 C C . ARG A 1 233 ? -19.836 11.564 24.006 1.00 92.12 233 ARG A C 1
ATOM 1842 O O . ARG A 1 233 ? -20.933 11.588 23.455 1.00 92.12 233 ARG A O 1
ATOM 1849 N N . ALA A 1 234 ? -18.820 12.333 23.619 1.00 93.69 234 ALA A N 1
ATOM 1850 C CA . ALA A 1 234 ? -18.891 13.156 22.419 1.00 93.69 234 ALA A CA 1
ATOM 1851 C C . ALA A 1 234 ? -19.031 12.280 21.163 1.00 93.69 234 ALA A C 1
ATOM 1853 O O . ALA A 1 234 ? -19.872 12.571 20.316 1.00 93.69 234 ALA A O 1
ATOM 1854 N N . GLU A 1 235 ? -18.279 11.179 21.074 1.00 91.62 235 GLU A N 1
ATOM 1855 C CA . GLU A 1 235 ? -18.411 10.176 20.008 1.00 91.62 235 GLU A CA 1
ATOM 1856 C C . GLU A 1 235 ? -19.806 9.535 20.000 1.00 91.62 235 GLU A C 1
ATOM 1858 O O . GLU A 1 235 ? -20.448 9.511 18.953 1.00 91.62 235 GLU A O 1
ATOM 1863 N N . LEU A 1 236 ? -20.328 9.120 21.162 1.00 93.69 236 LEU A N 1
ATOM 1864 C CA . LEU A 1 236 ? -21.683 8.571 21.293 1.00 93.69 236 LEU A CA 1
ATOM 1865 C C . LEU A 1 236 ? -22.741 9.535 20.731 1.00 93.69 236 LEU A C 1
ATOM 1867 O O . LEU A 1 236 ? -23.567 9.137 19.913 1.00 93.69 236 LEU A O 1
ATOM 1871 N N . ARG A 1 237 ? -22.680 10.819 21.112 1.00 94.81 237 ARG A N 1
ATOM 1872 C CA . ARG A 1 237 ? -23.594 11.856 20.600 1.00 94.81 237 ARG A CA 1
ATOM 1873 C C . ARG A 1 237 ? -23.461 12.045 19.089 1.00 94.81 237 ARG A C 1
ATOM 1875 O O . ARG A 1 237 ? -24.470 12.189 18.404 1.00 94.81 237 ARG A O 1
ATOM 1882 N N . ARG A 1 238 ? -22.232 12.026 18.556 1.00 92.19 238 ARG A N 1
ATOM 1883 C CA . ARG A 1 238 ? -21.978 12.108 17.106 1.00 92.19 238 ARG A CA 1
ATOM 1884 C C . ARG A 1 238 ? -22.600 10.923 16.369 1.00 92.19 238 ARG A C 1
ATOM 1886 O O . ARG A 1 238 ? -23.258 11.134 15.356 1.00 92.19 238 ARG A O 1
ATOM 1893 N N . MET A 1 239 ? -22.441 9.704 16.885 1.00 91.56 239 MET A N 1
ATOM 1894 C CA . MET A 1 239 ? -23.013 8.498 16.278 1.00 91.56 239 MET A CA 1
ATOM 1895 C C . MET A 1 239 ? -24.542 8.486 16.349 1.00 91.56 239 MET A C 1
ATOM 1897 O O . MET A 1 239 ? -25.186 8.168 15.356 1.00 91.56 239 MET A O 1
ATOM 1901 N N . GLN A 1 240 ? -25.136 8.918 17.466 1.00 93.50 240 GLN A N 1
ATOM 1902 C CA . GLN A 1 240 ? -26.590 9.076 17.595 1.00 93.50 240 GLN A CA 1
ATOM 1903 C C . GLN A 1 240 ? -27.149 10.111 16.608 1.00 93.50 240 GLN A C 1
ATOM 1905 O O . GLN A 1 240 ? -28.121 9.836 15.909 1.00 93.50 240 GLN A O 1
ATOM 1910 N N . SER A 1 241 ? -26.506 11.280 16.497 1.00 93.19 241 SER A N 1
ATOM 1911 C CA . SER A 1 241 ? -26.878 12.311 15.517 1.00 93.19 241 SER A CA 1
ATOM 1912 C C . SER A 1 241 ? -26.762 11.797 14.081 1.00 93.19 241 SER A C 1
ATOM 1914 O O . SER A 1 241 ? -27.639 12.042 13.255 1.00 93.19 241 SER A O 1
ATOM 1916 N N . ARG A 1 242 ? -25.713 11.023 13.796 1.00 90.88 242 ARG A N 1
ATOM 1917 C CA . ARG A 1 242 ? -25.505 10.382 12.500 1.00 90.88 242 ARG A CA 1
ATOM 1918 C C . ARG A 1 242 ? -26.560 9.315 12.186 1.00 90.88 242 ARG A C 1
ATOM 1920 O O . ARG A 1 242 ? -27.007 9.225 11.049 1.00 90.88 242 ARG A O 1
ATOM 1927 N N . LEU A 1 243 ? -26.965 8.509 13.165 1.00 91.88 243 LEU A N 1
ATOM 1928 C CA . LEU A 1 243 ? -28.040 7.533 12.987 1.00 91.88 243 LEU A CA 1
ATOM 1929 C C . LEU A 1 243 ? -29.362 8.247 12.686 1.00 91.88 243 LEU A C 1
ATOM 1931 O O . LEU A 1 243 ? -30.042 7.874 11.736 1.00 91.88 243 LEU A O 1
ATOM 1935 N N . ALA A 1 244 ? -29.674 9.315 13.426 1.00 91.44 244 ALA A N 1
ATOM 1936 C CA . ALA A 1 244 ? -30.869 10.127 13.204 1.00 91.44 244 ALA A CA 1
ATOM 1937 C C . ALA A 1 244 ? -30.897 10.788 11.813 1.00 91.44 244 ALA A C 1
ATOM 1939 O O . ALA A 1 244 ? -31.947 10.854 11.178 1.00 91.44 244 ALA A O 1
ATOM 1940 N N . SER A 1 245 ? -29.752 11.259 11.306 1.00 89.38 245 SER A N 1
ATOM 1941 C CA . SER A 1 245 ? -29.695 11.834 9.958 1.00 89.38 245 SER A CA 1
ATOM 1942 C C . SER A 1 245 ? -29.885 10.775 8.868 1.00 89.38 245 SER A C 1
ATOM 1944 O O . SER A 1 245 ? -30.608 11.023 7.905 1.00 89.38 245 SER A O 1
ATOM 1946 N N . LEU A 1 246 ? -29.307 9.579 9.026 1.00 87.75 246 LEU A N 1
ATOM 1947 C CA . LEU A 1 246 ? -29.481 8.478 8.072 1.00 87.75 246 LEU A CA 1
ATOM 1948 C C . LEU A 1 246 ? -30.913 7.929 8.059 1.00 87.75 246 LEU A C 1
ATOM 1950 O O . LEU A 1 246 ? -31.446 7.651 6.983 1.00 87.75 246 LEU A O 1
ATOM 1954 N N . THR A 1 247 ? -31.561 7.807 9.220 1.00 88.12 247 THR A N 1
ATOM 1955 C CA . THR A 1 247 ? -32.969 7.389 9.287 1.00 88.12 247 THR A CA 1
ATOM 1956 C C . THR A 1 247 ? -33.882 8.430 8.645 1.00 88.12 247 THR A C 1
ATOM 1958 O O . THR A 1 247 ? -34.746 8.062 7.851 1.00 88.12 247 THR A O 1
ATOM 1961 N N . ALA A 1 248 ? -33.645 9.724 8.889 1.00 87.75 248 ALA A N 1
ATOM 1962 C CA . ALA A 1 248 ? -34.383 10.805 8.239 1.00 87.75 248 ALA A CA 1
ATOM 1963 C C . ALA A 1 248 ? -34.206 10.797 6.710 1.00 87.75 248 ALA A C 1
ATOM 1965 O O . ALA A 1 248 ? -35.194 10.917 5.986 1.00 87.75 248 ALA A O 1
ATOM 1966 N N . MET A 1 249 ? -32.982 10.593 6.205 1.00 84.31 249 MET A N 1
ATOM 1967 C CA . MET A 1 249 ? -32.723 10.469 4.762 1.00 84.31 249 MET A CA 1
ATOM 1968 C C . MET A 1 249 ? -33.453 9.272 4.146 1.00 84.31 249 MET A C 1
ATOM 1970 O O . MET A 1 249 ? -34.032 9.404 3.068 1.00 84.31 249 MET A O 1
ATOM 1974 N N . LYS A 1 250 ? -33.471 8.118 4.826 1.00 82.50 250 LYS A N 1
ATOM 1975 C CA . LYS A 1 250 ? -34.175 6.923 4.340 1.00 82.50 250 LYS A CA 1
ATOM 1976 C C . LYS A 1 250 ? -35.685 7.161 4.268 1.00 82.50 250 LYS A C 1
ATOM 1978 O O . LYS A 1 250 ? -36.293 6.870 3.246 1.00 82.50 250 LYS A O 1
ATOM 1983 N N . THR A 1 251 ? -36.280 7.745 5.305 1.00 78.44 251 THR A N 1
ATOM 1984 C CA . THR A 1 251 ? -37.722 8.037 5.342 1.00 78.44 251 THR A CA 1
ATOM 1985 C C . THR A 1 251 ? -38.115 9.139 4.349 1.00 78.44 251 THR A C 1
ATOM 1987 O O . THR A 1 251 ? -39.116 9.011 3.648 1.00 78.44 251 THR A O 1
ATOM 1990 N N . GLY A 1 252 ? -37.309 10.200 4.223 1.00 70.12 252 GLY A N 1
ATOM 1991 C CA . GLY A 1 252 ? -37.546 11.297 3.277 1.00 70.12 252 GLY A CA 1
ATOM 1992 C C . GLY A 1 252 ? -37.353 10.896 1.810 1.00 70.12 252 GLY A C 1
ATOM 1993 O O . GLY A 1 252 ? -38.120 11.324 0.948 1.00 70.12 252 GLY A O 1
ATOM 1994 N N . GLY A 1 253 ? -36.389 10.017 1.521 1.00 58.19 253 GLY A N 1
ATOM 1995 C CA . GLY A 1 253 ? -36.184 9.451 0.186 1.00 58.19 253 GLY A CA 1
ATOM 1996 C C . GLY A 1 253 ? -37.362 8.592 -0.280 1.00 58.19 253 GLY A C 1
ATOM 1997 O O . GLY A 1 253 ? -37.775 8.697 -1.432 1.00 58.19 253 GLY A O 1
ATOM 1998 N N . VAL A 1 254 ? -37.968 7.812 0.621 1.00 50.72 254 VAL A N 1
ATOM 1999 C CA . VAL A 1 254 ? -39.164 6.998 0.323 1.00 50.72 254 VAL A CA 1
ATOM 2000 C C . VAL A 1 254 ? -40.375 7.875 -0.031 1.00 50.72 254 VAL A C 1
ATOM 2002 O O . VAL A 1 254 ? -41.176 7.500 -0.888 1.00 50.72 254 VAL A O 1
ATOM 2005 N N . ASN A 1 255 ? -40.474 9.076 0.545 1.00 42.69 255 ASN A N 1
ATOM 2006 C CA . ASN A 1 255 ? -41.541 10.026 0.222 1.00 42.69 255 ASN A CA 1
ATOM 2007 C C . ASN A 1 255 ? -41.322 10.748 -1.120 1.00 42.69 255 ASN A C 1
ATOM 2009 O O . ASN A 1 255 ? -42.295 11.038 -1.810 1.00 42.69 255 ASN A O 1
ATOM 2013 N N . CYS A 1 256 ? -40.071 10.983 -1.532 1.00 32.06 256 CYS A N 1
ATOM 2014 C CA . CYS A 1 256 ? -39.760 11.608 -2.823 1.00 32.06 256 CYS A CA 1
ATOM 2015 C C . CYS A 1 256 ? -40.098 10.687 -4.013 1.00 32.06 256 CYS A C 1
ATOM 2017 O O . CYS A 1 256 ? -40.710 11.133 -4.980 1.00 32.06 256 CYS A O 1
ATOM 2019 N N . TRP A 1 257 ? -39.802 9.383 -3.915 1.00 28.75 257 TRP A N 1
ATOM 2020 C CA . TRP A 1 257 ? -40.157 8.408 -4.960 1.00 28.75 257 TRP A CA 1
ATOM 2021 C C . TRP A 1 257 ? -41.663 8.110 -5.022 1.00 28.75 257 TRP A C 1
ATOM 2023 O O . TRP A 1 257 ? -42.200 7.890 -6.103 1.00 28.75 257 TRP A O 1
ATOM 2033 N N . ARG A 1 258 ? -42.382 8.149 -3.890 1.00 27.36 258 ARG A N 1
ATOM 2034 C CA . ARG A 1 258 ? -43.840 7.917 -3.865 1.00 27.36 258 ARG A CA 1
ATOM 2035 C C . ARG A 1 258 ? -44.653 9.095 -4.428 1.00 27.36 258 ARG A C 1
ATOM 2037 O O . ARG A 1 258 ? -45.781 8.894 -4.859 1.00 27.36 258 ARG A O 1
ATOM 2044 N N . LEU A 1 259 ? -44.079 10.298 -4.483 1.00 36.97 259 LEU A N 1
ATOM 2045 C CA . LEU A 1 259 ? -44.685 11.467 -5.136 1.00 36.97 259 LEU A CA 1
ATOM 2046 C C . LEU A 1 259 ? -44.410 11.534 -6.653 1.00 36.97 259 LEU A C 1
ATOM 2048 O O . LEU A 1 259 ? -45.000 12.369 -7.333 1.00 36.97 259 LEU A O 1
ATOM 2052 N N . GLN A 1 260 ? -43.580 10.643 -7.212 1.00 37.12 260 GLN A N 1
ATOM 2053 C CA . GLN A 1 260 ? -43.297 10.597 -8.656 1.00 37.12 260 GLN A CA 1
ATOM 2054 C C . GLN A 1 260 ? -44.359 9.855 -9.490 1.00 37.12 260 GLN A C 1
ATOM 2056 O O . GLN A 1 260 ? -44.320 9.938 -10.714 1.00 37.12 260 GLN A O 1
ATOM 2061 N N . SER A 1 261 ? -45.339 9.178 -8.876 1.00 40.81 261 SER A N 1
ATOM 2062 C CA . SER A 1 261 ? -46.454 8.528 -9.598 1.00 40.81 261 SER A CA 1
ATOM 2063 C C . SER A 1 261 ? -47.719 9.385 -9.705 1.00 40.81 261 SER A C 1
ATOM 2065 O O . SER A 1 261 ? -48.718 8.950 -10.271 1.00 40.81 261 SER A O 1
ATOM 2067 N N . SER A 1 262 ? -47.699 10.605 -9.176 1.00 40.84 262 SER A N 1
ATOM 2068 C CA . SER A 1 262 ? -48.822 11.535 -9.260 1.00 40.84 262 SER A CA 1
ATOM 2069 C C . SER A 1 262 ? -48.290 12.936 -9.519 1.00 40.84 262 SER A C 1
ATOM 2071 O O . SER A 1 262 ? -48.087 13.723 -8.604 1.00 40.84 262 SER A O 1
ATOM 2073 N N . ASN A 1 263 ? -48.053 13.184 -10.807 1.00 46.78 263 ASN A N 1
ATOM 2074 C CA . ASN A 1 263 ? -48.064 14.486 -11.460 1.00 46.78 263 ASN A CA 1
ATOM 2075 C C . ASN A 1 263 ? -47.275 15.598 -10.742 1.00 46.78 263 ASN A C 1
ATOM 2077 O O . ASN A 1 263 ? -47.851 16.422 -10.039 1.00 46.78 263 ASN A O 1
ATOM 2081 N N . CYS A 1 264 ? -45.962 15.662 -10.975 1.00 30.73 264 CYS A N 1
ATOM 2082 C CA . CYS A 1 264 ? -45.179 16.868 -10.709 1.00 30.73 264 CYS A CA 1
ATOM 2083 C C . CYS A 1 264 ? -43.935 16.921 -11.606 1.00 30.73 264 CYS A C 1
ATOM 2085 O O . CYS A 1 264 ? -42.945 16.227 -11.381 1.00 30.73 264 CYS A O 1
ATOM 2087 N N . ILE A 1 265 ? -43.996 17.781 -12.625 1.00 36.84 265 ILE A N 1
ATOM 2088 C CA . ILE A 1 265 ? -42.829 18.306 -13.336 1.00 36.84 265 ILE A CA 1
ATOM 2089 C C . ILE A 1 265 ? -42.085 19.202 -12.347 1.00 36.84 265 ILE A C 1
ATOM 2091 O O . ILE A 1 265 ? -42.570 20.283 -12.031 1.00 36.84 265 ILE A O 1
ATOM 2095 N N . TRP A 1 266 ? -40.912 18.777 -11.879 1.00 27.70 266 TRP A N 1
ATOM 2096 C CA . TRP A 1 266 ? -39.910 19.703 -11.359 1.00 27.70 266 TRP A CA 1
ATOM 2097 C C . TRP A 1 266 ? -38.522 19.355 -11.879 1.00 27.70 266 TRP A C 1
ATOM 2099 O O . TRP A 1 266 ? -37.978 18.272 -11.675 1.00 27.70 266 TRP A O 1
ATOM 2109 N N . ILE A 1 267 ? -37.985 20.358 -12.563 1.00 36.72 267 ILE A N 1
ATOM 2110 C CA . ILE A 1 267 ? -36.616 20.533 -13.017 1.00 36.72 267 ILE A CA 1
ATOM 2111 C C . ILE A 1 267 ? -35.692 20.400 -11.802 1.00 36.72 267 ILE A C 1
ATOM 2113 O O . ILE A 1 267 ? -35.676 21.262 -10.922 1.00 36.72 267 ILE A O 1
ATOM 2117 N N . CYS A 1 268 ? -34.922 19.315 -11.745 1.00 28.28 268 CYS A N 1
ATOM 2118 C CA . CYS A 1 268 ? -33.891 19.140 -10.733 1.00 28.28 268 CYS A CA 1
ATOM 2119 C C . CYS A 1 268 ? -32.579 19.769 -11.228 1.00 28.28 268 CYS A C 1
ATOM 2121 O O . CYS A 1 268 ? -31.875 19.200 -12.054 1.00 28.28 268 CYS A O 1
ATOM 2123 N N . GLY A 1 269 ? -32.319 20.973 -10.712 1.00 29.14 269 GLY A N 1
ATOM 2124 C CA . GLY A 1 269 ? -31.051 21.700 -10.599 1.00 29.14 269 GLY A CA 1
ATOM 2125 C C . GLY A 1 269 ? -29.825 21.207 -11.370 1.00 29.14 269 GLY A C 1
ATOM 2126 O O . GLY A 1 269 ? -29.019 20.443 -10.845 1.00 29.14 269 GLY A O 1
ATOM 2127 N N . GLU A 1 270 ? -29.585 21.828 -12.522 1.00 32.66 270 GLU A N 1
ATOM 2128 C CA . GLU A 1 270 ? -28.241 22.035 -13.055 1.00 32.66 270 GLU A CA 1
ATOM 2129 C C . GLU A 1 270 ? -27.789 23.482 -12.784 1.00 32.66 270 GLU A C 1
ATOM 2131 O O . GLU A 1 270 ? -28.559 24.431 -12.916 1.00 32.66 270 GLU A O 1
ATOM 2136 N N . ARG A 1 271 ? -26.490 23.635 -12.489 1.00 31.45 271 ARG A N 1
ATOM 2137 C CA . ARG A 1 271 ? -25.689 24.876 -12.549 1.00 31.45 271 ARG A CA 1
ATOM 2138 C C . ARG A 1 271 ? -25.728 25.856 -11.367 1.00 31.45 271 ARG A C 1
ATOM 2140 O O . ARG A 1 271 ? -26.318 26.931 -11.384 1.00 31.45 271 ARG A O 1
ATOM 2147 N N . PHE A 1 272 ? -24.848 25.569 -10.411 1.00 35.25 272 PHE A N 1
ATOM 2148 C CA . PHE A 1 272 ? -24.189 26.580 -9.587 1.00 35.25 272 PHE A CA 1
ATOM 2149 C C . PHE A 1 272 ? -23.148 27.333 -10.447 1.00 35.25 272 PHE A C 1
ATOM 2151 O O . PHE A 1 272 ? -22.030 26.857 -10.631 1.00 35.25 272 PHE A O 1
ATOM 2158 N N . SER A 1 273 ? -23.485 28.504 -11.001 1.00 30.89 273 SER A N 1
ATOM 2159 C CA . SER A 1 273 ? -22.467 29.448 -11.498 1.00 30.89 273 SER A CA 1
ATOM 2160 C C . SER A 1 273 ? -22.840 30.889 -11.153 1.00 30.89 273 SER A C 1
ATOM 2162 O O . SER A 1 273 ? -23.866 31.410 -11.584 1.00 30.89 273 SER A O 1
ATOM 2164 N N . ARG A 1 274 ? -21.987 31.516 -10.341 1.00 37.12 274 ARG A N 1
ATOM 2165 C CA . ARG A 1 274 ? -22.067 32.905 -9.886 1.00 37.12 274 ARG A CA 1
ATOM 2166 C C . ARG A 1 274 ? -21.962 33.88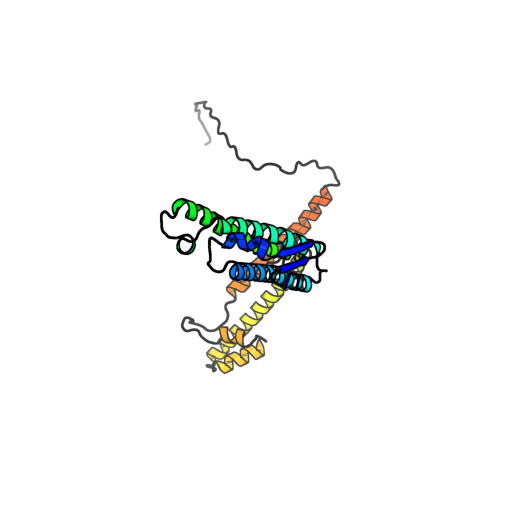2 -11.061 1.00 37.12 274 ARG A C 1
ATOM 2168 O O . ARG A 1 274 ? -20.916 33.917 -11.699 1.00 37.12 274 ARG A O 1
ATOM 2175 N N . ARG A 1 275 ? -22.949 34.766 -11.234 1.00 31.08 275 ARG A N 1
ATOM 2176 C CA . ARG A 1 275 ? -22.762 36.153 -11.711 1.00 31.08 275 ARG A CA 1
ATOM 2177 C C . ARG A 1 275 ? -23.839 37.044 -11.084 1.00 31.08 275 ARG A C 1
ATOM 2179 O O . ARG A 1 275 ? -25.010 36.915 -11.410 1.00 31.08 275 ARG A O 1
ATOM 2186 N N . ARG A 1 276 ? -23.439 37.929 -10.165 1.00 33.47 276 ARG A N 1
ATOM 2187 C CA . ARG A 1 276 ? -24.236 39.085 -9.726 1.00 33.47 276 ARG A CA 1
ATOM 2188 C C . ARG A 1 276 ? -23.667 40.309 -10.437 1.00 33.47 276 ARG A C 1
ATOM 2190 O O . ARG A 1 276 ? -22.580 40.762 -10.098 1.00 33.47 276 ARG A O 1
ATOM 2197 N N . THR A 1 277 ? -24.389 40.796 -11.433 1.00 33.97 277 THR A N 1
ATOM 2198 C CA . THR A 1 277 ? -24.263 42.140 -11.997 1.00 33.97 277 THR A CA 1
ATOM 2199 C C . THR A 1 277 ? -25.160 43.068 -11.179 1.00 33.97 277 THR A C 1
ATOM 2201 O O . THR A 1 277 ? -26.359 42.827 -11.067 1.00 33.97 277 THR A O 1
ATOM 2204 N N . LEU A 1 278 ? -24.575 44.100 -10.569 1.00 33.84 278 LEU A N 1
ATOM 2205 C CA . LEU A 1 278 ? -25.301 45.240 -10.009 1.00 33.84 278 LEU A CA 1
ATOM 2206 C C . LEU A 1 278 ? -25.460 46.274 -11.125 1.00 33.84 278 LEU A C 1
ATOM 2208 O O . LEU A 1 278 ? -24.465 46.694 -11.714 1.00 33.84 278 LEU A O 1
ATOM 2212 N N . ALA A 1 279 ? -26.705 46.645 -11.418 1.00 35.22 279 ALA A N 1
ATOM 2213 C CA . ALA A 1 279 ? -27.055 47.729 -12.324 1.00 35.22 279 ALA A CA 1
ATOM 2214 C C . ALA A 1 279 ? -27.620 48.918 -11.535 1.00 35.22 279 ALA A C 1
ATOM 2216 O O . ALA A 1 279 ? -28.321 48.762 -10.538 1.00 35.22 279 ALA A O 1
ATOM 2217 N N . ILE A 1 280 ? -27.232 50.087 -12.025 1.00 35.34 280 ILE A N 1
ATOM 2218 C CA . ILE A 1 280 ? -27.444 51.460 -11.573 1.00 35.34 280 ILE A CA 1
ATOM 2219 C C . ILE A 1 280 ? -28.817 51.981 -12.036 1.00 35.34 280 ILE A C 1
ATOM 2221 O O . ILE A 1 280 ? -29.221 51.647 -13.146 1.00 35.34 280 ILE A O 1
ATOM 2225 N N . ASN A 1 281 ? -29.472 52.819 -11.214 1.00 31.83 281 ASN A N 1
ATOM 2226 C CA . ASN A 1 281 ? -30.252 54.044 -11.545 1.00 31.83 281 ASN A CA 1
ATOM 2227 C C . ASN A 1 281 ? -31.248 54.326 -10.396 1.00 31.83 281 ASN A C 1
ATOM 2229 O O . ASN A 1 281 ? -32.020 53.443 -10.048 1.00 31.83 281 ASN A O 1
ATOM 2233 N N . SER A 1 282 ? -31.152 55.392 -9.592 1.00 31.98 282 SER A N 1
ATOM 2234 C CA . SER A 1 282 ? -31.195 56.853 -9.833 1.00 31.98 282 SER A CA 1
ATOM 2235 C C . SER A 1 282 ? -32.620 57.424 -10.012 1.00 31.98 282 SER A C 1
ATOM 2237 O O . SER A 1 282 ? -33.369 56.962 -10.864 1.00 31.98 282 SER A O 1
ATOM 2239 N N . LEU A 1 283 ? -32.913 58.467 -9.205 1.00 32.59 283 LEU A N 1
ATOM 2240 C CA . LEU A 1 283 ? -34.056 59.416 -9.218 1.00 32.59 283 LEU A CA 1
ATOM 2241 C C . LEU A 1 283 ? -35.403 58.828 -8.729 1.00 32.59 283 LEU A C 1
ATOM 2243 O O . LEU A 1 283 ? -35.840 57.792 -9.197 1.00 32.59 283 LEU A O 1
ATOM 2247 N N . VAL A 1 284 ? -36.102 59.392 -7.733 1.00 36.06 284 VAL A N 1
ATOM 2248 C CA . VAL A 1 284 ? -36.711 60.737 -7.710 1.00 36.06 284 VAL A CA 1
ATOM 2249 C C . VAL A 1 284 ? -36.841 61.286 -6.272 1.00 36.06 284 VAL A C 1
ATOM 2251 O O . VAL A 1 284 ? -37.060 60.561 -5.306 1.00 36.06 284 VAL A O 1
ATOM 2254 N N . SER A 1 285 ? -36.674 62.601 -6.187 1.00 33.88 285 SER A N 1
ATOM 2255 C CA . SER A 1 285 ? -36.705 63.546 -5.066 1.00 33.88 285 SER A CA 1
ATOM 2256 C C . SER A 1 285 ? -38.091 63.898 -4.494 1.00 33.88 285 SER A C 1
ATOM 2258 O O . SER A 1 285 ? -39.065 63.895 -5.232 1.00 33.88 285 SER A O 1
ATOM 2260 N N . MET A 1 286 ? -38.081 64.370 -3.234 1.00 29.30 286 MET A N 1
ATOM 2261 C CA . MET A 1 286 ? -38.881 65.471 -2.642 1.00 29.30 286 MET A CA 1
ATOM 2262 C C . MET A 1 286 ? -40.410 65.488 -2.848 1.00 29.30 286 MET A C 1
ATOM 2264 O O . MET A 1 286 ? -40.867 65.779 -3.942 1.00 29.30 286 MET A O 1
ATOM 2268 N N . THR A 1 287 ? -41.178 65.404 -1.752 1.00 36.72 287 THR A N 1
ATOM 2269 C CA . THR A 1 287 ? -41.805 66.567 -1.071 1.00 36.72 287 THR A CA 1
ATOM 2270 C C . THR A 1 287 ? -42.569 66.142 0.193 1.00 36.72 287 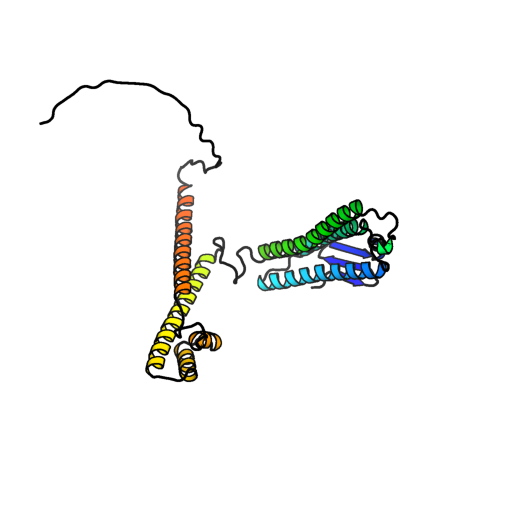THR A C 1
ATOM 2272 O O . THR A 1 287 ? -43.163 65.071 0.269 1.00 36.72 287 THR A O 1
ATOM 2275 N N . ALA A 1 288 ? -42.490 67.005 1.206 1.00 37.75 288 ALA A N 1
ATOM 2276 C CA . ALA A 1 288 ? -43.207 66.966 2.477 1.00 37.75 288 ALA A CA 1
ATOM 2277 C C . ALA A 1 288 ? -44.717 67.244 2.322 1.00 37.75 288 ALA A C 1
ATOM 2279 O O . ALA A 1 288 ? -45.104 67.837 1.320 1.00 37.75 288 ALA A O 1
ATOM 2280 N N . ILE A 1 289 ? -45.521 66.882 3.337 1.00 42.06 289 ILE A N 1
ATOM 2281 C CA . ILE A 1 289 ? -46.588 67.692 3.980 1.00 42.06 289 ILE A CA 1
ATOM 2282 C C . ILE A 1 289 ? -47.294 66.835 5.057 1.00 42.06 289 ILE A C 1
ATOM 2284 O O . ILE A 1 289 ? -47.982 65.863 4.768 1.00 42.06 289 ILE A O 1
ATOM 2288 N N . ASP A 1 290 ? -46.988 67.178 6.308 1.00 35.56 290 ASP A N 1
ATOM 2289 C CA . ASP A 1 290 ? -47.887 67.484 7.431 1.00 35.56 290 ASP A CA 1
ATOM 2290 C C . ASP A 1 290 ? -49.191 66.694 7.716 1.00 35.56 290 ASP A C 1
ATOM 2292 O O . ASP A 1 290 ? -50.172 66.749 6.982 1.00 35.56 290 ASP A O 1
ATOM 2296 N N . ALA A 1 291 ? -49.222 66.171 8.954 1.00 37.81 291 ALA A N 1
ATOM 2297 C CA . ALA A 1 291 ? -50.077 66.638 10.062 1.00 37.81 291 ALA A CA 1
ATOM 2298 C C . ALA A 1 291 ? -51.254 65.772 10.579 1.00 37.81 291 ALA A C 1
ATOM 2300 O O . ALA A 1 291 ? -52.226 65.480 9.891 1.00 37.81 291 ALA A O 1
ATOM 2301 N N . ARG A 1 292 ? -51.183 65.613 11.918 1.00 36.97 292 ARG A N 1
ATOM 2302 C CA . ARG A 1 292 ? -52.226 65.469 12.959 1.00 36.97 292 ARG A CA 1
ATOM 2303 C C . ARG A 1 292 ? -52.787 64.079 13.274 1.00 36.97 292 ARG A C 1
ATOM 2305 O O . ARG A 1 292 ? -53.787 63.651 12.715 1.00 36.97 292 ARG A O 1
ATOM 2312 N N . LEU A 1 293 ? -52.263 63.517 14.366 1.00 40.75 293 LEU A N 1
ATOM 2313 C CA . LEU A 1 293 ? -53.081 62.981 15.455 1.00 40.75 293 LEU A CA 1
ATOM 2314 C C . LEU A 1 293 ? -52.623 63.622 16.774 1.00 40.75 293 LEU A C 1
ATOM 2316 O O . LEU A 1 293 ? -51.427 63.795 17.008 1.00 40.75 293 LEU A O 1
ATOM 2320 N N . THR A 1 294 ? -53.627 64.038 17.539 1.00 44.06 294 THR A N 1
ATOM 2321 C CA . THR A 1 294 ? -53.627 64.305 18.984 1.00 44.06 294 THR A CA 1
ATOM 2322 C C . THR A 1 294 ? -52.932 63.225 19.794 1.00 44.06 294 THR A C 1
ATOM 2324 O O . THR A 1 294 ? -53.096 62.043 19.411 1.00 44.06 294 THR A O 1
#